Protein 5FGY (pdb70)

Foldseek 3Di:
DFDDPQLVQLLVLLVLVVAEPEEAELPQQADLPQDDKHKYKYFLHHVVVPGDAIWMWIADNVQQEIETEFQLQDDQVCSCVVRVHHCPRRLQSHLVNHPPVSDGHYDYGQFHLAAPQFSHRSLVNSLLSSLCVVPVPDSCDPDPRNVQADTDGSVCRPPPVCLVSSQSSVVSSLVVSCVRHPSCVVCVVVNCQCGDRNNRPDD/DDDDDDDDDDD

B-factor: mean 25.21, std 8.97, range [2.0, 67.27]

Solvent-accessible surface area: 9858 Å² total; per-residue (Å²): 70,36,2,124,140,15,1,108,29,0,0,156,49,10,45,0,43,104,66,37,86,10,25,63,13,75,136,2,78,11,1,121,12,60,159,149,40,5,0,0,0,0,5,1,12,6,164,138,96,65,38,92,7,35,0,0,0,0,0,4,6,204,46,60,12,0,5,0,1,2,0,15,5,16,54,57,121,92,0,130,94,59,34,122,2,92,13,69,28,3,1,98,106,0,0,69,46,2,5,122,80,106,10,3,44,3,26,5,1,48,33,0,0,3,0,38,36,2,4,0,5,0,0,1,0,0,0,0,0,25,0,0,17,71,75,36,144,54,0,4,24,144,4,84,4,0,99,62,2,77,9,11,65,32,109,72,16,110,28,107,148,15,40,63,34,0,111,136,5,4,89,69,0,17,41,3,0,48,126,77,0,73,58,0,117,78,60,21,74,107,9,83,75,32,0,36,20,65,69,106,126,130,246,22,1,95,20,55,123,93,176,66,65,58

Secondary structure (DSSP, 8-state):
----S-HHHHHHHTT-TTTEEEEE-TT------SSS-EEEEEESS-GGG----EEEEEEETTTTEEEEE-TT---HHHHHHHH----HHHHHHHHHHH-TTSEEEEEEE-EE-S-TT---HHHHHHHHHHHHHH-TTS-SSSSTTGGGS--EEGGGTT-GGGHHHHHHHHHHHHHHHHHH-HHHHHTHHHHHHHT-TTTT---/---EEEEEEE-

Organism: Human adenovirus C serotype 2 (NCBI:txid10515)

Sequence (214 aa):
GSSEQELKAIVKDLGCGPYFLGTYDKRFPGFVSPHKLACAIVNTAGRETGGVHWMAFAWNPRSKTCYLFEPFGFSDQRLKQVYQFEYESLLRRSAIASSPDRCITLEKSTQSVQGPNSAACGLFCCMFLHAFANWPQTPMDHNPTMNLITGVPNSMLNSPQVQPTLRRNQEQLYSFLERHSPYFRSHSAQIRSATSFCHLKNMGVQSLKRRRCF

CATH classification: 3.40.395.10

GO terms:
  GO:0008234 cysteine-type peptidase activity (F, IDA)

Structure (mmCIF, N/CA/C/O backbone):
data_5FGY
#
_entry.id   5FGY
#
_cell.length_a   112.420
_cell.length_b   112.420
_cell.length_c   49.500
_cell.angle_alpha   90.00
_cell.angle_beta   90.00
_cell.angle_gamma   120.00
#
_symmetry.space_group_name_H-M   'P 61'
#
loop_
_entity.id
_entity.type
_entity.pdbx_description
1 polymer Protease
2 polymer pVIC
3 water water
#
loop_
_atom_site.group_PDB
_atom_site.id
_atom_site.type_symbol
_atom_site.label_atom_id
_atom_site.label_alt_id
_atom_site.label_comp_id
_atom_site.label_asym_id
_atom_site.label_entity_id
_atom_site.label_seq_id
_atom_site.pdbx_PDB_ins_code
_atom_site.Cartn_x
_atom_site.Cartn_y
_atom_site.Cartn_z
_atom_site.occupancy
_atom_site.B_iso_or_equiv
_atom_site.auth_seq_id
_atom_site.auth_comp_id
_atom_site.auth_asym_id
_atom_site.auth_atom_id
_atom_site.pdbx_PDB_model_num
ATOM 1 N N . GLY A 1 2 ? -60.568 0.900 13.210 1.00 58.38 2 GLY A N 1
ATOM 2 C CA . GLY A 1 2 ? -61.497 1.199 12.080 1.00 59.17 2 GLY A CA 1
ATOM 3 C C . GLY A 1 2 ? -60.936 2.192 11.054 1.00 52.93 2 GLY A C 1
ATOM 4 O O . GLY A 1 2 ? -60.622 1.787 9.911 1.00 52.08 2 GLY A O 1
ATOM 5 N N . SER A 1 3 ? -60.845 3.463 11.433 1.00 40.90 3 SER A N 1
ATOM 6 C CA . SER A 1 3 ? -60.445 4.509 10.502 1.00 36.72 3 SER A CA 1
ATOM 7 C C . SER A 1 3 ? -61.595 4.802 9.541 1.00 31.55 3 SER A C 1
ATOM 8 O O . SER A 1 3 ? -62.764 4.692 9.911 1.00 29.21 3 SER A O 1
ATOM 11 N N . SER A 1 4 ? -61.260 5.172 8.309 1.00 28.22 4 SER A N 1
ATOM 12 C CA . SER A 1 4 ? -62.268 5.434 7.287 1.00 27.64 4 SER A CA 1
ATOM 13 C C . SER A 1 4 ? -61.967 4.618 6.037 1.00 28.19 4 SER A C 1
ATOM 14 O O . SER A 1 4 ? -60.849 4.650 5.523 1.00 24.85 4 SER A O 1
ATOM 17 N N . GLU A 1 5 ? -62.961 3.881 5.549 1.00 31.35 5 GLU A N 1
ATOM 18 C CA . GLU A 1 5 ? -62.751 3.022 4.390 1.00 38.79 5 GLU A CA 1
ATOM 19 C C . GLU A 1 5 ? -63.884 3.170 3.381 1.00 46.21 5 GLU A C 1
ATOM 20 O O . GLU A 1 5 ? -65.058 3.047 3.729 1.00 29.97 5 GLU A O 1
ATOM 26 N N . GLN A 1 6 ? -63.524 3.434 2.129 1.00 44.88 6 GLN A N 1
ATOM 27 C CA . GLN A 1 6 ? -64.509 3.597 1.066 1.00 42.46 6 GLN A CA 1
ATOM 28 C C . GLN A 1 6 ? -65.587 4.602 1.456 1.00 34.56 6 GLN A C 1
ATOM 29 O O . GLN A 1 6 ? -66.664 4.635 0.860 1.00 30.14 6 GLN A O 1
ATOM 35 N N . GLU A 1 7 ? -65.292 5.421 2.461 1.00 28.47 7 GLU A N 1
ATOM 36 C CA . GLU A 1 7 ? -66.234 6.430 2.930 1.00 26.91 7 GLU A CA 1
ATOM 37 C C . GLU A 1 7 ? -65.885 7.808 2.378 1.00 23.56 7 GLU A C 1
ATOM 38 O O . GLU A 1 7 ? -66.767 8.569 1.979 1.00 22.44 7 GLU A O 1
ATOM 44 N N . LEU A 1 8 ? -64.594 8.121 2.358 1.00 21.55 8 LEU A N 1
ATOM 45 C CA . LEU A 1 8 ? -64.123 9.405 1.853 1.00 20.45 8 LEU A CA 1
ATOM 46 C C . LEU A 1 8 ? -64.806 9.763 0.538 1.00 20.53 8 LEU A C 1
ATOM 47 O O . LEU A 1 8 ? -65.285 10.883 0.361 1.00 18.65 8 LEU A O 1
ATOM 52 N N . LYS A 1 9 ? -64.847 8.805 -0.382 1.00 20.79 9 LYS A N 1
ATOM 53 C CA . LYS A 1 9 ? -65.472 9.017 -1.682 1.00 22.17 9 LYS A CA 1
ATOM 54 C C . LYS A 1 9 ? -66.846 9.662 -1.533 1.00 22.54 9 LYS A C 1
ATOM 55 O O . LYS A 1 9 ? -67.122 10.701 -2.132 1.00 22.30 9 LYS A O 1
ATOM 61 N N . ALA A 1 10 ? -67.703 9.038 -0.732 1.00 22.10 10 ALA A N 1
ATOM 62 C CA . ALA A 1 10 ? -69.041 9.548 -0.503 1.00 22.82 10 ALA A CA 1
ATOM 63 C C . ALA A 1 10 ? -68.994 10.948 0.145 1.00 21.55 10 ALA A C 1
ATOM 64 O O . ALA A 1 10 ? -69.684 11.853 -0.304 1.00 20.58 10 ALA A O 1
ATOM 66 N N . ILE A 1 11 ? -68.156 11.119 1.167 1.00 20.43 11 ILE A N 1
ATOM 67 C CA . ILE A 1 11 ? -68.054 12.390 1.865 1.00 19.57 11 ILE A CA 1
ATOM 68 C C . ILE A 1 11 ? -67.488 13.474 0.939 1.00 19.67 11 ILE A C 1
ATOM 69 O O . ILE A 1 11 ? -68.065 14.568 0.829 1.00 18.27 11 ILE A O 1
ATOM 74 N N . VAL A 1 12 ? -66.378 13.164 0.268 1.00 19.14 12 VAL A N 1
ATOM 75 C CA . VAL A 1 12 ? -65.772 14.111 -0.676 1.00 19.31 12 VAL A CA 1
ATOM 76 C C . VAL A 1 12 ? -66.753 14.550 -1.792 1.00 20.42 12 VAL A C 1
ATOM 77 O O . VAL A 1 12 ? -66.766 15.725 -2.208 1.00 19.19 12 VAL A O 1
ATOM 81 N N . LYS A 1 13 ? -67.563 13.604 -2.277 1.00 21.28 13 LYS A N 1
ATOM 82 C CA . LYS A 1 13 ? -68.621 13.906 -3.225 1.00 22.97 13 LYS A CA 1
ATOM 83 C C . LYS A 1 13 ? -69.661 14.829 -2.569 1.00 22.52 13 LYS A C 1
ATOM 84 O O . LYS A 1 13 ? -70.003 15.863 -3.140 1.00 22.21 13 LYS A O 1
ATOM 90 N N . ASP A 1 14 ? -70.122 14.497 -1.372 1.00 22.17 14 ASP A N 1
ATOM 91 C CA . ASP A 1 14 ? -71.038 15.394 -0.648 1.00 22.62 14 ASP A CA 1
ATOM 92 C C . ASP A 1 14 ? -70.474 16.825 -0.540 1.00 21.84 14 ASP A C 1
ATOM 93 O O . ASP A 1 14 ? -71.224 17.809 -0.642 1.00 21.27 14 ASP A O 1
ATOM 98 N N . LEU A 1 15 ? -69.160 16.940 -0.334 1.00 20.26 15 LEU A N 1
ATOM 99 C CA . LEU A 1 15 ? -68.547 18.234 -0.094 1.00 19.56 15 LEU A CA 1
ATOM 100 C C . LEU A 1 15 ? -68.341 19.075 -1.353 1.00 19.53 15 LEU A C 1
ATOM 101 O O . LEU A 1 15 ? -67.812 20.185 -1.257 1.00 19.72 15 LEU A O 1
ATOM 106 N N . GLY A 1 16 ? -68.736 18.580 -2.521 1.00 20.36 16 GLY A N 1
ATOM 107 C CA . GLY A 1 16 ? -68.663 19.345 -3.769 1.00 20.96 16 GLY A CA 1
ATOM 108 C C . GLY A 1 16 ? -67.329 19.200 -4.478 1.00 20.86 16 GLY A C 1
ATOM 109 O O . GLY A 1 16 ? -67.043 19.944 -5.400 1.00 19.84 16 GLY A O 1
ATOM 110 N N . CYS A 1 17 ? -66.511 18.227 -4.077 1.00 21.48 17 CYS A N 1
ATOM 111 C CA . CYS A 1 17 ? -65.223 18.001 -4.743 1.00 22.49 17 CYS A CA 1
ATOM 112 C C . CYS A 1 17 ? -65.258 17.133 -5.991 1.00 21.76 17 CYS A C 1
ATOM 113 O O . CYS A 1 17 ? -64.233 16.996 -6.640 1.00 22.20 17 CYS A O 1
ATOM 116 N N . GLY A 1 18 ? -66.405 16.543 -6.307 1.00 23.63 18 GLY A N 1
ATOM 117 C CA . GLY A 1 18 ? -66.594 15.686 -7.480 1.00 24.98 18 GLY A CA 1
ATOM 118 C C . GLY A 1 18 ? -65.927 16.125 -8.774 1.00 25.89 18 GLY A C 1
ATOM 119 O O . GLY A 1 18 ? -65.248 15.328 -9.412 1.00 25.30 18 GLY A O 1
ATOM 120 N N . PRO A 1 19 ? -66.088 17.400 -9.159 1.00 26.35 19 PRO A N 1
ATOM 121 C CA . PRO A 1 19 ? -65.447 17.827 -10.409 1.00 27.52 19 PRO A CA 1
ATOM 122 C C . PRO A 1 19 ? -63.891 17.776 -10.412 1.00 25.89 19 PRO A C 1
ATOM 123 O O . PRO A 1 19 ? -63.301 17.756 -11.484 1.00 24.81 19 PRO A O 1
ATOM 127 N N . TYR A 1 20 ? -63.256 17.716 -9.240 1.00 23.66 20 TYR A N 1
ATOM 128 C CA . TYR A 1 20 ? -61.801 17.718 -9.130 1.00 22.93 20 TYR A CA 1
ATOM 129 C C . TYR A 1 20 ? -61.198 16.406 -8.596 1.00 22.12 20 TYR A C 1
ATOM 130 O O . TYR A 1 20 ? -59.989 16.228 -8.628 1.00 22.12 20 TYR A O 1
ATOM 139 N N . PHE A 1 21 ? -62.019 15.498 -8.077 1.00 21.43 21 PHE A N 1
ATOM 140 C CA . PHE A 1 21 ? -61.523 14.377 -7.270 1.00 20.53 21 PHE A CA 1
ATOM 141 C C . PHE A 1 21 ? -61.179 13.158 -8.116 1.00 20.48 21 PHE A C 1
ATOM 142 O O . PHE A 1 21 ? -62.046 12.595 -8.763 1.00 20.95 21 PHE A O 1
ATOM 150 N N . LEU A 1 22 ? -59.915 12.748 -8.113 1.00 20.09 22 LEU A N 1
ATOM 151 C CA . LEU A 1 22 ? -59.497 11.579 -8.877 1.00 21.55 22 LEU A CA 1
ATOM 152 C C . LEU A 1 22 ? -59.866 10.250 -8.204 1.00 21.27 22 LEU A C 1
ATOM 153 O O . LEU A 1 22 ? -59.964 9.247 -8.883 1.00 21.80 22 LEU A O 1
ATOM 158 N N . GLY A 1 23 ? -60.054 10.242 -6.883 1.00 19.90 23 GLY A N 1
ATOM 159 C CA . GLY A 1 23 ? -60.329 9.004 -6.150 1.00 19.89 23 GLY A CA 1
ATOM 160 C C . GLY A 1 23 ? -59.403 8.830 -4.964 1.00 18.82 23 GLY A C 1
ATOM 161 O O . GLY A 1 23 ? -58.629 9.722 -4.621 1.00 17.74 23 GLY A O 1
ATOM 162 N N . THR A 1 24 ? -59.512 7.663 -4.356 1.00 19.27 24 THR A N 1
ATOM 163 C CA . THR A 1 24 ? -58.643 7.189 -3.291 1.00 19.08 24 THR A CA 1
ATOM 164 C C . THR A 1 24 ? -57.659 6.192 -3.867 1.00 20.29 24 THR A C 1
ATOM 165 O O . THR A 1 24 ? -58.012 5.344 -4.683 1.00 21.43 24 THR A O 1
ATOM 169 N N . TYR A 1 25 ? -56.414 6.313 -3.448 1.00 20.86 25 TYR A N 1
ATOM 170 C CA . TYR A 1 25 ? -55.321 5.487 -3.947 1.00 21.70 25 TYR A CA 1
ATOM 171 C C . TYR A 1 25 ? -54.534 4.996 -2.766 1.00 21.42 25 TYR A C 1
ATOM 172 O O . TYR A 1 25 ? -54.636 5.542 -1.656 1.00 20.90 25 TYR A O 1
ATOM 181 N N . ASP A 1 26 ? -53.747 3.959 -3.003 1.00 22.01 26 ASP A N 1
ATOM 182 C CA . ASP A 1 26 ? -52.708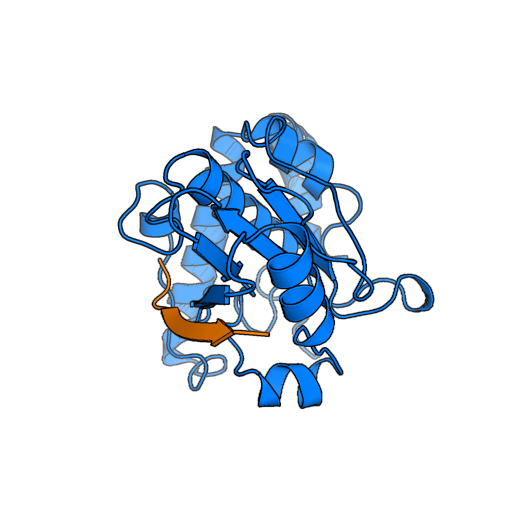 3.566 -2.051 1.00 22.31 26 ASP A CA 1
ATOM 183 C C . ASP A 1 26 ? -51.421 4.337 -2.371 1.00 22.28 26 ASP A C 1
ATOM 184 O O . ASP A 1 26 ? -51.427 5.224 -3.216 1.00 22.08 26 ASP A O 1
ATOM 189 N N . LYS A 1 27 ? -50.313 3.946 -1.759 1.00 23.53 27 LYS A N 1
ATOM 190 C CA . LYS A 1 27 ? -49.045 4.646 -1.903 1.00 24.24 27 LYS A CA 1
ATOM 191 C C . LYS A 1 27 ? -48.509 4.715 -3.332 1.00 25.26 27 LYS A C 1
ATOM 192 O O . LYS A 1 27 ? -47.630 5.512 -3.599 1.00 24.34 27 LYS A O 1
ATOM 198 N N . ARG A 1 28 ? -49.046 3.884 -4.235 1.00 26.21 28 ARG A N 1
ATOM 199 C CA . ARG A 1 28 ? -48.642 3.861 -5.636 1.00 27.75 28 ARG A CA 1
ATOM 200 C C . ARG A 1 28 ? -49.300 4.936 -6.473 1.00 26.51 28 ARG A C 1
ATOM 201 O O . ARG A 1 28 ? -49.101 4.918 -7.675 1.00 25.53 28 ARG A O 1
ATOM 209 N N . PHE A 1 29 ? -50.100 5.841 -5.877 1.00 24.34 29 PHE A N 1
ATOM 210 C CA . PHE A 1 29 ? -50.679 6.959 -6.636 1.00 24.90 29 PHE A CA 1
ATOM 211 C C . PHE A 1 29 ? -49.714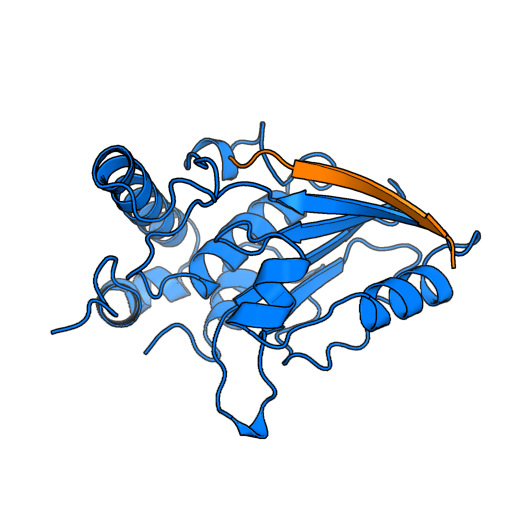 7.459 -7.749 1.00 26.11 29 PHE A C 1
ATOM 212 O O . PHE A 1 29 ? -48.612 7.861 -7.447 1.00 26.55 29 PHE A O 1
ATOM 220 N N . PRO A 1 30 ? -50.100 7.352 -9.037 1.00 28.55 30 PRO A N 1
ATOM 221 C CA . PRO A 1 30 ? -49.170 7.746 -10.102 1.00 29.28 30 PRO A CA 1
ATOM 222 C C . PRO A 1 30 ? -48.824 9.243 -10.129 1.00 28.59 30 PRO A C 1
ATOM 223 O O . PRO A 1 30 ? -47.717 9.608 -10.515 1.00 30.29 30 PRO A O 1
ATOM 227 N N . GLY A 1 31 ? -49.772 10.085 -9.741 1.00 26.08 31 GLY A N 1
ATOM 228 C CA . GLY A 1 31 ? -49.573 11.508 -9.753 1.00 25.58 31 GLY A CA 1
ATOM 229 C C . GLY A 1 31 ? -50.640 12.103 -10.622 1.00 24.63 31 GLY A C 1
ATOM 230 O O . GLY A 1 31 ? -51.602 11.416 -11.002 1.00 25.58 31 GLY A O 1
ATOM 231 N N . PHE A 1 32 ? -50.470 13.379 -10.929 1.00 23.72 32 PHE A N 1
ATOM 232 C CA . PHE A 1 32 ? -51.466 14.157 -11.660 1.00 23.87 32 PHE A CA 1
ATOM 233 C C . PHE A 1 32 ? -51.074 14.320 -13.108 1.00 25.10 32 PHE A C 1
ATOM 234 O O . PHE A 1 32 ? -49.913 14.585 -13.402 1.00 26.07 32 PHE A O 1
ATOM 242 N N . VAL A 1 33 ? -52.035 14.122 -14.002 1.00 25.54 33 VAL A N 1
ATOM 243 C CA . VAL A 1 33 ? -51.905 14.449 -15.416 1.00 27.59 33 VAL A CA 1
ATOM 244 C C . VAL A 1 33 ? -53.028 15.433 -15.644 1.00 27.57 33 VAL A C 1
ATOM 245 O O . VAL A 1 33 ? -54.129 15.071 -16.048 1.00 27.11 33 VAL A O 1
ATOM 249 N N . SER A 1 34 ? -52.763 16.681 -15.300 1.00 26.89 34 SER A N 1
ATOM 250 C CA . SER A 1 34 ? -53.816 17.650 -15.216 1.00 27.17 34 SER A CA 1
ATOM 251 C C . SER A 1 34 ? -53.250 19.027 -15.564 1.00 26.48 34 SER A C 1
ATOM 252 O O . SER A 1 34 ? -53.168 19.914 -14.702 1.00 24.19 34 SER A O 1
ATOM 255 N N . PRO A 1 35 ? -52.855 19.203 -16.834 1.00 27.29 35 PRO A N 1
ATOM 256 C CA . PRO A 1 35 ? -52.259 20.484 -17.222 1.00 27.52 35 PRO A CA 1
ATOM 257 C C . PRO A 1 35 ? -53.199 21.701 -17.134 1.00 27.73 35 PRO A C 1
ATOM 258 O O . PRO A 1 35 ? -52.717 22.842 -17.069 1.00 27.94 35 PRO A O 1
ATOM 262 N N . HIS A 1 36 ? -54.505 21.471 -17.161 1.00 27.86 36 HIS A N 1
ATOM 263 C CA . HIS A 1 36 ? -55.466 22.571 -17.238 1.00 29.73 36 HIS A CA 1
ATOM 264 C C . HIS A 1 36 ? -56.506 22.625 -16.130 1.00 29.73 36 HIS A C 1
ATOM 265 O O . HIS A 1 36 ? -57.056 23.690 -15.913 1.00 33.13 36 HIS A O 1
ATOM 272 N N . LYS A 1 37 ? -56.742 21.536 -15.405 1.00 27.32 37 LYS A N 1
ATOM 273 C CA . LYS A 1 37 ? -57.823 21.471 -14.446 1.00 27.27 37 LYS A CA 1
ATOM 274 C C . LYS A 1 37 ? -57.253 21.315 -13.042 1.00 25.04 37 LYS A C 1
ATOM 275 O O . LYS A 1 37 ? -56.259 20.622 -12.861 1.00 22.77 37 LYS A O 1
ATOM 281 N N . LEU A 1 38 ? -57.962 21.873 -12.059 1.00 22.90 38 LEU A N 1
ATOM 282 C CA . LEU A 1 38 ? -57.767 21.553 -10.661 1.00 22.22 38 LEU A CA 1
ATOM 283 C C . LEU A 1 38 ? -58.037 20.067 -10.461 1.00 21.96 38 LEU A C 1
ATOM 284 O O . LEU A 1 38 ? -58.995 19.539 -11.023 1.00 22.17 38 LEU A O 1
ATOM 289 N N . ALA A 1 39 ? -57.181 19.405 -9.676 1.00 20.80 39 ALA A N 1
ATOM 290 C CA . ALA A 1 39 ? -57.329 18.001 -9.345 1.00 19.94 39 ALA A CA 1
ATOM 291 C C . ALA A 1 39 ? -56.875 17.733 -7.916 1.00 19.04 39 ALA A C 1
ATOM 292 O O . ALA A 1 39 ? -56.053 18.455 -7.338 1.00 18.48 39 ALA A O 1
ATOM 294 N N . CYS A 1 40 ? -57.400 16.659 -7.359 1.00 18.71 40 CYS A N 1
ATOM 295 C CA . CYS A 1 40 ? -56.985 16.193 -6.052 1.00 17.64 40 CYS A CA 1
ATOM 296 C C . CYS A 1 40 ? -57.201 14.701 -5.846 1.00 17.40 40 CYS A C 1
ATOM 297 O O . CYS A 1 40 ? -57.918 14.028 -6.617 1.00 18.58 40 CYS A O 1
ATOM 300 N N . ALA A 1 41 ? -56.604 14.182 -4.783 1.00 16.73 41 ALA A N 1
ATOM 301 C CA . ALA A 1 41 ? -56.681 12.738 -4.463 1.00 17.32 41 ALA A CA 1
ATOM 302 C C . ALA A 1 41 ? -56.427 12.492 -3.002 1.00 16.87 41 ALA A C 1
ATOM 303 O O . ALA A 1 41 ? -55.739 13.268 -2.361 1.00 16.51 41 ALA A O 1
ATOM 305 N N . ILE A 1 42 ? -57.002 11.415 -2.483 1.00 17.52 42 ILE A N 1
ATOM 306 C CA . ILE A 1 42 ? -56.673 10.934 -1.142 1.00 17.71 42 ILE A CA 1
ATOM 307 C C . ILE A 1 42 ? -55.800 9.707 -1.321 1.00 17.69 42 ILE A C 1
ATOM 308 O O . ILE A 1 42 ? -56.136 8.834 -2.111 1.00 18.20 42 ILE A O 1
ATOM 313 N N . VAL A 1 43 ? -54.667 9.682 -0.613 1.00 17.15 43 VAL A N 1
ATOM 314 C CA . VAL A 1 43 ? -53.565 8.720 -0.829 1.00 17.78 43 VAL A CA 1
ATOM 315 C C . VAL A 1 43 ? -53.147 8.138 0.516 1.00 17.60 43 VAL A C 1
ATOM 316 O O . VAL A 1 43 ? -52.904 8.864 1.463 1.00 16.64 43 VAL A O 1
ATOM 320 N N . ASN A 1 44 ? -53.078 6.814 0.576 1.00 18.90 44 ASN A N 1
ATOM 321 C CA . ASN A 1 44 ? -52.632 6.090 1.734 1.00 19.44 44 ASN A CA 1
ATOM 322 C C . ASN A 1 44 ? -51.098 5.991 1.749 1.00 20.78 44 ASN A C 1
ATOM 323 O O . ASN A 1 44 ? -50.440 5.934 0.686 1.00 20.11 44 ASN A O 1
ATOM 328 N N . THR A 1 45 ? -50.542 5.947 2.964 1.00 20.97 45 THR A N 1
ATOM 329 C CA . THR A 1 45 ? -49.116 5.712 3.131 1.00 21.44 45 THR A CA 1
ATOM 330 C C . THR A 1 45 ? -48.717 4.292 2.748 1.00 22.29 45 THR A C 1
ATOM 331 O O . THR A 1 45 ? -47.570 4.052 2.381 1.00 23.05 45 THR A O 1
ATOM 335 N N . ALA A 1 46 ? -49.642 3.349 2.856 1.00 22.73 46 ALA A N 1
ATOM 336 C CA . ALA A 1 46 ? -49.336 1.933 2.618 1.00 24.79 46 ALA A CA 1
ATOM 337 C C . ALA A 1 46 ? -49.844 1.481 1.263 1.00 24.81 46 ALA A C 1
ATOM 338 O O . ALA A 1 46 ? -50.544 2.209 0.581 1.00 23.46 46 ALA A O 1
ATOM 340 N N . GLY A 1 47 ? -49.449 0.285 0.882 1.00 25.75 47 GLY A N 1
ATOM 341 C CA . GLY A 1 47 ? -49.994 -0.391 -0.297 1.00 27.12 47 GLY A CA 1
ATOM 342 C C . GLY A 1 47 ? -51.289 -1.120 0.038 1.00 27.71 47 GLY A C 1
ATOM 343 O O . GLY A 1 47 ? -51.479 -1.595 1.166 1.00 27.20 47 GLY A O 1
ATOM 344 N N . ARG A 1 48 ? -52.165 -1.236 -0.960 1.00 28.65 48 ARG A N 1
ATOM 345 C CA . ARG A 1 48 ? -53.415 -1.987 -0.794 1.00 30.27 48 ARG A CA 1
ATOM 346 C C . ARG A 1 48 ? -53.224 -3.362 -0.154 1.00 31.57 48 ARG A C 1
ATOM 347 O O . ARG A 1 48 ? -54.066 -3.799 0.596 1.00 31.81 48 ARG A O 1
ATOM 355 N N . GLU A 1 49 ? -52.124 -4.029 -0.477 1.00 34.07 49 GLU A N 1
ATOM 356 C CA . GLU A 1 49 ? -51.754 -5.346 0.082 1.00 36.86 49 GLU A CA 1
ATOM 357 C C . GLU A 1 49 ? -51.794 -5.437 1.616 1.00 38.56 49 GLU A C 1
ATOM 358 O O . GLU A 1 49 ? -52.109 -6.492 2.159 1.00 41.48 49 GLU A O 1
ATOM 364 N N . THR A 1 50 ? -51.475 -4.338 2.301 1.00 40.13 50 THR A N 1
ATOM 365 C CA . THR A 1 50 ? -51.411 -4.293 3.770 1.00 43.03 50 THR A CA 1
ATOM 366 C C . THR A 1 50 ? -52.700 -3.804 4.436 1.00 42.29 50 THR A C 1
ATOM 367 O O . THR A 1 50 ? -52.806 -3.867 5.646 1.00 46.51 50 THR A O 1
ATOM 371 N N . GLY A 1 51 ? -53.648 -3.248 3.692 1.00 40.74 51 GLY A N 1
ATOM 372 C CA . GLY A 1 51 ? -54.914 -2.786 4.305 1.00 39.69 51 GLY A CA 1
ATOM 373 C C . GLY A 1 51 ? -55.074 -1.263 4.399 1.00 39.96 51 GLY A C 1
ATOM 374 O O . GLY A 1 51 ? -56.194 -0.726 4.373 1.00 40.45 51 GLY A O 1
ATOM 375 N N . GLY A 1 52 ? -53.990 -0.530 4.517 1.00 34.90 52 GLY A N 1
ATOM 376 C CA . GLY A 1 52 ? -54.177 0.910 4.663 1.00 32.60 52 GLY A CA 1
ATOM 377 C C . GLY A 1 52 ? -53.822 1.279 6.097 1.00 29.81 52 GLY A C 1
ATOM 378 O O . GLY A 1 52 ? -54.216 0.598 7.045 1.00 28.68 52 GLY A O 1
ATOM 379 N N . VAL A 1 53 ? -52.980 2.292 6.220 1.00 26.14 53 VAL A N 1
ATOM 380 C CA . VAL A 1 53 ? -52.427 2.702 7.489 1.00 25.04 53 VAL A CA 1
ATOM 381 C C . VAL A 1 53 ? -52.865 4.123 7.763 1.00 22.91 53 VAL A C 1
ATOM 382 O O . VAL A 1 53 ? -53.397 4.393 8.813 1.00 23.18 53 VAL A O 1
ATOM 386 N N . HIS A 1 54 ? -52.673 5.041 6.817 1.00 21.47 54 HIS A N 1
ATOM 387 C CA . HIS A 1 54 ? -52.830 6.453 7.111 1.00 19.72 54 HIS A CA 1
ATOM 388 C C . HIS A 1 54 ? -53.103 7.195 5.818 1.00 18.82 54 HIS A C 1
ATOM 389 O O . HIS A 1 54 ? -52.481 6.872 4.773 1.00 19.37 54 HIS A O 1
ATOM 396 N N . TRP A 1 55 ? -54.020 8.147 5.901 1.00 16.90 55 TRP A N 1
ATOM 397 C CA . TRP A 1 55 ? -54.518 8.880 4.737 1.00 17.08 55 TRP A CA 1
ATOM 398 C C . TRP A 1 55 ? -53.911 10.283 4.642 1.00 17.07 55 TRP A C 1
ATOM 399 O O . TRP A 1 55 ? -53.808 10.979 5.651 1.00 17.27 55 TRP A O 1
ATOM 410 N N . MET A 1 56 ? -53.571 10.690 3.427 1.00 17.63 56 MET A N 1
ATOM 411 C CA . MET A 1 56 ? -53.182 12.048 3.132 1.00 18.03 56 MET A CA 1
ATOM 412 C C . MET A 1 56 ? -53.916 12.564 1.892 1.00 17.47 56 MET A C 1
ATOM 413 O O . MET A 1 56 ? -54.500 11.776 1.143 1.00 17.82 56 MET A O 1
ATOM 418 N N . ALA A 1 57 ? -53.918 13.883 1.710 1.00 15.58 57 ALA A N 1
ATOM 419 C CA . ALA A 1 57 ? -54.529 14.537 0.563 1.00 15.42 57 ALA A CA 1
ATOM 420 C C . ALA A 1 57 ? -53.447 15.210 -0.266 1.00 15.54 57 ALA A C 1
ATOM 421 O O . ALA A 1 57 ? -52.555 15.874 0.265 1.00 15.25 57 ALA A O 1
ATOM 423 N N . PHE A 1 58 ? -53.524 15.005 -1.567 1.00 15.54 58 PHE A N 1
ATOM 424 C CA . PHE A 1 58 ? -52.712 15.723 -2.549 1.00 15.71 58 PHE A CA 1
ATOM 425 C C . PHE A 1 58 ? -53.683 16.504 -3.410 1.00 16.12 58 PHE A C 1
ATOM 426 O O . PHE A 1 58 ? -54.786 16.014 -3.703 1.00 17.43 58 PHE A O 1
ATOM 434 N N . ALA A 1 59 ? -53.270 17.690 -3.829 1.00 16.82 59 ALA A N 1
ATOM 435 C CA . ALA A 1 59 ? -54.066 18.571 -4.682 1.00 16.67 59 ALA A CA 1
ATOM 436 C C . ALA A 1 59 ? -53.122 19.279 -5.641 1.00 18.08 59 ALA A C 1
ATOM 437 O O . ALA A 1 59 ? -51.973 19.560 -5.277 1.00 17.22 59 ALA A O 1
ATOM 439 N N . TRP A 1 60 ? -53.616 19.559 -6.851 1.00 18.00 60 TRP A N 1
ATOM 440 C CA . TRP A 1 60 ? -52.838 20.114 -7.904 1.00 19.36 60 TRP A CA 1
ATOM 441 C C . TRP A 1 60 ? -53.534 21.301 -8.478 1.00 18.89 60 TRP A C 1
ATOM 442 O O . TRP A 1 60 ? -54.670 21.174 -8.926 1.00 17.45 60 TRP A O 1
ATOM 453 N N . ASN A 1 61 ? -52.843 22.438 -8.466 1.00 18.46 61 ASN A N 1
ATOM 454 C CA . ASN A 1 61 ? -53.340 23.655 -9.096 1.00 19.56 61 ASN A CA 1
ATOM 455 C C . ASN A 1 61 ? -52.418 24.032 -10.274 1.00 20.39 61 ASN A C 1
ATOM 456 O O . ASN A 1 61 ? -51.364 24.627 -10.062 1.00 18.48 61 ASN A O 1
ATOM 461 N N . PRO A 1 62 ? -52.852 23.716 -11.516 1.00 22.37 62 PRO A N 1
ATOM 462 C CA . PRO A 1 62 ? -52.017 24.017 -12.680 1.00 24.70 62 PRO A CA 1
ATOM 463 C C . PRO A 1 62 ? -51.894 25.517 -12.980 1.00 25.37 62 PRO A C 1
ATOM 464 O O . PRO A 1 62 ? -50.904 25.907 -13.571 1.00 25.68 62 PRO A O 1
ATOM 468 N N . ARG A 1 63 ? -52.857 26.339 -12.567 1.00 25.79 63 ARG A N 1
ATOM 469 C CA . ARG A 1 63 ? -52.795 27.786 -12.854 1.00 28.25 63 ARG A CA 1
ATOM 470 C C . ARG A 1 63 ? -51.740 28.438 -11.943 1.00 26.33 63 ARG A C 1
ATOM 471 O O . ARG A 1 63 ? -50.936 29.229 -12.389 1.00 27.18 63 ARG A O 1
ATOM 479 N N . SER A 1 64 ? -51.693 28.046 -10.680 1.00 24.70 64 SER A N 1
ATOM 480 C CA . SER A 1 64 ? -50.647 28.546 -9.772 1.00 24.75 64 SER A CA 1
ATOM 481 C C . SER A 1 64 ? -49.374 27.711 -9.763 1.00 25.66 64 SER A C 1
ATOM 482 O O . SER A 1 64 ? -48.448 28.033 -9.031 1.00 28.78 64 SER A O 1
ATOM 485 N N . LYS A 1 65 ? -49.359 26.600 -10.487 1.00 26.03 65 LYS A N 1
ATOM 486 C CA . LYS A 1 65 ? -48.256 25.661 -10.496 1.00 29.66 65 LYS A CA 1
ATOM 487 C C . LYS A 1 65 ? -47.888 25.157 -9.074 1.00 27.04 65 LYS A C 1
ATOM 488 O O . LYS A 1 65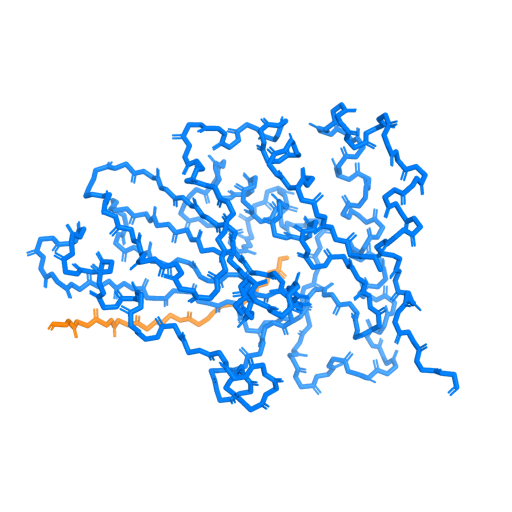 ? -46.731 25.175 -8.665 1.00 28.83 65 LYS A O 1
ATOM 494 N N . THR A 1 66 ? -48.888 24.671 -8.348 1.00 23.38 66 THR A N 1
ATOM 495 C CA . THR A 1 66 ? -48.698 24.251 -6.973 1.00 20.86 66 THR A CA 1
ATOM 496 C C . THR A 1 66 ? -49.273 22.867 -6.790 1.00 19.67 66 THR A C 1
ATOM 497 O O . THR A 1 66 ? -50.438 22.585 -7.156 1.00 19.14 66 THR A O 1
ATOM 501 N N . CYS A 1 67 ? -48.466 22.019 -6.187 1.00 18.98 67 CYS A N 1
ATOM 502 C CA . CYS A 1 67 ? -48.897 20.740 -5.651 1.00 18.46 67 CYS A CA 1
ATOM 503 C C . CYS A 1 67 ? -48.972 20.864 -4.133 1.00 17.68 67 CYS A C 1
ATOM 504 O O . CYS A 1 67 ? -47.942 21.172 -3.491 1.00 18.60 67 CYS A O 1
ATOM 507 N N . TYR A 1 68 ? -50.168 20.622 -3.574 1.00 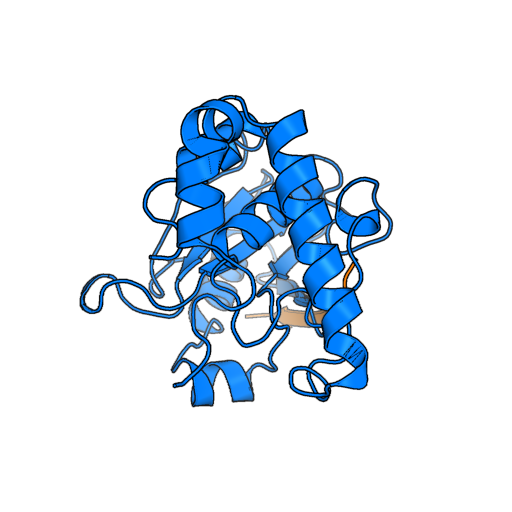15.54 68 TYR A N 1
ATOM 508 C CA . TYR A 1 68 ? -50.403 20.620 -2.138 1.00 14.85 68 TYR A CA 1
ATOM 509 C C . TYR A 1 68 ? -50.314 19.207 -1.578 1.00 15.46 68 TYR A C 1
ATOM 510 O O . TYR A 1 68 ? -50.858 18.274 -2.179 1.00 15.09 68 TYR A O 1
ATOM 519 N N . LEU A 1 69 ? -49.590 19.049 -0.469 1.00 15.34 69 LEU A N 1
ATOM 520 C CA . LEU A 1 69 ? -49.663 17.852 0.373 1.00 15.86 69 LEU A CA 1
ATOM 521 C C . LEU A 1 69 ? -50.181 18.254 1.769 1.00 15.14 69 LEU A C 1
ATOM 522 O O . LEU A 1 69 ? -49.522 19.026 2.508 1.00 14.43 69 LEU A O 1
ATOM 527 N N . PHE A 1 70 ? -51.353 17.721 2.108 1.00 14.52 70 PHE A N 1
ATOM 528 C CA . PHE A 1 70 ? -51.938 17.824 3.426 1.00 14.37 70 PHE A CA 1
ATOM 529 C C . PHE A 1 70 ? -51.942 16.417 4.064 1.00 14.58 70 PHE A C 1
ATOM 530 O O . PHE A 1 70 ? -52.712 15.556 3.695 1.00 15.01 70 PHE A O 1
ATOM 538 N N . GLU A 1 71 ? -50.991 16.184 4.950 1.00 15.80 71 GLU A N 1
ATOM 539 C CA . GLU A 1 71 ? -50.901 14.965 5.734 1.00 15.90 71 GLU A CA 1
ATOM 540 C C . GLU A 1 71 ? -51.209 15.489 7.139 1.00 16.38 71 GLU A C 1
ATOM 541 O O . GLU A 1 71 ? -50.493 16.384 7.616 1.00 15.41 71 GLU A O 1
ATOM 547 N N . PRO A 1 72 ? -52.277 14.949 7.797 1.00 16.59 72 PRO A N 1
ATOM 548 C CA . PRO A 1 72 ? -52.834 15.607 8.990 1.00 16.64 72 PRO A CA 1
ATOM 549 C C . PRO A 1 72 ? -51.889 15.771 10.193 1.00 16.77 72 PRO A C 1
ATOM 550 O O . PRO A 1 72 ? -52.142 16.636 11.002 1.00 17.14 72 PRO A O 1
ATOM 554 N N . PHE A 1 73 ? -50.856 14.950 10.326 1.00 16.50 73 PHE A N 1
ATOM 555 C CA . PHE A 1 73 ? -49.861 15.185 11.353 1.00 16.66 73 PHE A CA 1
ATOM 556 C C . PHE A 1 73 ? -48.763 16.172 10.992 1.00 16.77 73 PHE A C 1
ATOM 557 O O . PHE A 1 73 ? -48.008 16.603 11.885 1.00 16.49 73 PHE A O 1
ATOM 565 N N . GLY A 1 74 ? -48.617 16.505 9.712 1.00 16.51 74 GLY A N 1
ATOM 566 C CA . GLY A 1 74 ? -47.557 17.423 9.317 1.00 17.30 74 GLY A CA 1
ATOM 567 C C . GLY A 1 74 ? -46.122 16.940 9.528 1.00 18.81 74 GLY A C 1
ATOM 568 O O . GLY A 1 74 ? -45.223 17.741 9.757 1.00 20.73 74 GLY A O 1
ATOM 569 N N . PHE A 1 75 ? -45.902 15.638 9.449 1.00 19.06 75 PHE A N 1
ATOM 570 C CA . PHE A 1 75 ? -44.588 15.077 9.555 1.00 21.03 75 PHE A CA 1
ATOM 571 C C . PHE A 1 75 ? -43.656 15.597 8.464 1.00 20.57 75 PHE A C 1
ATOM 572 O O . PHE A 1 75 ? -44.082 15.855 7.343 1.00 19.20 75 PHE A O 1
ATOM 580 N N . SER A 1 76 ? -42.378 15.721 8.805 1.00 21.27 76 SER A N 1
ATOM 581 C CA . SER A 1 76 ? -41.333 15.951 7.800 1.00 22.18 76 SER A CA 1
ATOM 582 C C . SER A 1 76 ? -41.248 14.768 6.836 1.00 22.44 76 SER A C 1
ATOM 583 O O . SER A 1 76 ? -41.720 13.659 7.131 1.00 22.33 76 SER A O 1
ATOM 586 N N . ASP A 1 77 ? -40.575 15.008 5.715 1.00 24.05 77 ASP A N 1
ATOM 587 C CA . ASP A 1 77 ? -40.367 13.972 4.705 1.00 25.61 77 ASP A CA 1
ATOM 588 C C . ASP A 1 77 ? -39.632 12.805 5.320 1.00 26.30 77 ASP A C 1
ATOM 589 O O . ASP A 1 77 ? -39.956 11.652 5.059 1.00 26.00 77 ASP A O 1
ATOM 594 N N . GLN A 1 78 ? -38.656 13.115 6.159 1.00 28.61 78 GLN A N 1
ATOM 595 C CA . GLN A 1 78 ? -37.852 12.092 6.812 1.00 31.57 78 GLN A CA 1
ATOM 596 C C . GLN A 1 78 ? -38.710 11.250 7.766 1.00 29.96 78 GLN A C 1
ATOM 597 O O . GLN A 1 78 ? -38.578 10.018 7.802 1.00 29.46 78 GLN A O 1
ATOM 603 N N . ARG A 1 79 ? -39.587 11.898 8.526 1.00 29.13 79 ARG A N 1
ATOM 604 C CA . ARG A 1 79 ? -40.472 11.160 9.436 1.00 30.28 79 ARG A CA 1
ATOM 605 C C . ARG A 1 79 ? -41.532 10.368 8.658 1.00 28.84 79 ARG A C 1
ATOM 606 O O . ARG A 1 79 ? -41.911 9.301 9.095 1.00 29.90 79 ARG A O 1
ATOM 614 N N . LEU A 1 80 ? -41.981 10.857 7.504 1.00 26.73 80 LEU A N 1
ATOM 615 C CA . LEU A 1 80 ? -42.863 10.041 6.657 1.00 26.21 80 LEU A CA 1
ATOM 616 C C . LEU A 1 80 ? -42.176 8.761 6.204 1.00 28.11 80 LEU A C 1
ATOM 617 O O . LEU A 1 80 ? -42.800 7.696 6.167 1.00 27.39 80 LEU A O 1
ATOM 622 N N . LYS A 1 81 ? -40.899 8.866 5.852 1.00 30.11 81 LYS A N 1
ATOM 623 C CA . LYS A 1 81 ? -40.149 7.707 5.426 1.00 33.94 81 LYS A CA 1
ATOM 624 C C . LYS A 1 81 ? -39.957 6.777 6.644 1.00 34.91 81 LYS A C 1
ATOM 625 O O . LYS A 1 81 ? -40.224 5.574 6.545 1.00 33.57 81 LYS A O 1
ATOM 631 N N . GLN A 1 82 ? -39.558 7.315 7.793 1.00 35.64 82 GLN A N 1
ATOM 632 C CA . GLN A 1 82 ? -39.222 6.428 8.914 1.00 40.02 82 GLN A CA 1
ATOM 633 C C . GLN A 1 82 ? -40.472 5.887 9.659 1.00 36.11 82 GLN A C 1
ATOM 634 O O . GLN A 1 82 ? -40.506 4.739 10.036 1.00 37.51 82 GLN A O 1
ATOM 640 N N . VAL A 1 83 ? -41.513 6.684 9.803 1.00 35.08 83 VAL A N 1
ATOM 641 C CA . VAL A 1 83 ? -42.738 6.234 10.471 1.00 34.22 83 VAL A CA 1
ATOM 642 C C . VAL A 1 83 ? -43.603 5.371 9.528 1.00 33.33 83 VAL A C 1
ATOM 643 O O . VAL A 1 83 ? -44.119 4.326 9.939 1.00 29.73 83 VAL A O 1
ATOM 647 N N . TYR A 1 84 ? -43.739 5.792 8.266 1.00 30.31 84 TYR A N 1
ATOM 648 C CA . TYR A 1 84 ? -44.667 5.127 7.347 1.00 29.49 84 TYR A CA 1
ATOM 649 C C . TYR A 1 84 ? -44.064 4.461 6.101 1.00 28.83 84 TYR A C 1
ATOM 650 O O . TYR A 1 84 ? -44.831 3.954 5.290 1.00 27.95 84 TYR A O 1
ATOM 659 N N . GLN A 1 85 ? -42.739 4.433 5.948 1.00 30.08 85 GLN A N 1
ATOM 660 C CA . GLN A 1 85 ? -42.071 3.973 4.691 1.00 31.97 85 GLN A CA 1
ATOM 661 C C . GLN A 1 85 ? -42.695 4.609 3.452 1.00 30.19 85 GLN A C 1
ATOM 662 O O . GLN A 1 85 ? -42.906 3.940 2.452 1.00 31.18 85 GLN A O 1
ATOM 668 N N . PHE A 1 86 ? -43.024 5.895 3.532 1.00 27.86 86 PHE A N 1
ATOM 669 C CA . PHE A 1 86 ? -43.689 6.535 2.445 1.00 25.76 86 PHE A CA 1
ATOM 670 C C . PHE A 1 86 ? -42.844 7.675 1.902 1.00 26.57 86 PHE A C 1
ATOM 671 O O . PHE A 1 86 ? -42.350 8.540 2.666 1.00 25.29 86 PHE A O 1
ATOM 679 N N . GLU A 1 87 ? -42.809 7.722 0.576 1.00 26.05 87 GLU A N 1
ATOM 680 C CA . GLU A 1 87 ? -41.950 8.577 -0.230 1.00 28.26 87 GLU A CA 1
ATOM 681 C C . GLU A 1 87 ? -42.932 9.086 -1.292 1.00 27.68 87 GLU A C 1
ATOM 682 O O . GLU A 1 87 ? -43.670 8.284 -1.876 1.00 27.84 87 GLU A O 1
ATOM 688 N N . TYR A 1 88 ? -42.969 10.399 -1.510 1.00 25.47 88 TYR A N 1
ATOM 689 C CA . TYR A 1 88 ? -43.791 11.012 -2.581 1.00 24.69 88 TYR A CA 1
ATOM 690 C C . TYR A 1 88 ? -42.975 11.737 -3.663 1.00 25.02 88 TYR A C 1
ATOM 691 O O . TYR A 1 88 ? -43.554 12.416 -4.525 1.00 23.68 88 TYR A O 1
ATOM 700 N N . GLU A 1 89 ? -41.646 11.594 -3.629 1.00 25.62 89 GLU A N 1
ATOM 701 C CA . GLU A 1 89 ? -40.772 12.111 -4.684 1.00 26.76 89 GLU A CA 1
ATOM 702 C C . GLU A 1 89 ? -41.189 11.622 -6.086 1.00 26.57 89 GLU A C 1
ATOM 703 O O . GLU A 1 89 ? -41.290 12.426 -7.031 1.00 25.10 89 GLU A O 1
ATOM 709 N N . SER A 1 90 ? -41.459 10.325 -6.211 1.00 26.14 90 SER A N 1
ATOM 710 C CA . SER A 1 90 ? -41.809 9.737 -7.506 1.00 27.04 90 SER A CA 1
ATOM 711 C C . SER A 1 90 ? -43.075 10.317 -8.093 1.00 25.38 90 SER A C 1
ATOM 712 O O . SER A 1 90 ? -43.096 10.675 -9.259 1.00 24.91 90 SER A O 1
ATOM 715 N N . LEU A 1 91 ? -44.116 10.438 -7.273 1.00 24.08 91 LEU A N 1
ATOM 716 C CA . LEU A 1 91 ? -45.392 10.914 -7.782 1.00 23.74 91 LEU A CA 1
ATOM 717 C C . LEU A 1 91 ? -45.328 12.408 -8.054 1.00 23.53 91 LEU A C 1
ATOM 718 O O . LEU A 1 91 ? -46.020 12.917 -8.942 1.00 22.40 91 LEU A O 1
ATOM 723 N N . LEU A 1 92 ? -44.492 13.111 -7.290 1.00 24.20 92 LEU A N 1
ATOM 724 C CA . LEU A 1 92 ? -44.266 14.522 -7.505 1.00 23.95 92 LEU A CA 1
ATOM 725 C C . LEU A 1 92 ? -43.596 14.726 -8.872 1.00 24.94 92 LEU A C 1
ATOM 726 O O . LEU A 1 92 ? -44.035 15.589 -9.668 1.00 24.01 92 LEU A O 1
ATOM 731 N N . ARG A 1 93 ? -42.543 13.946 -9.147 1.00 25.44 93 ARG A N 1
ATOM 732 C CA . ARG A 1 93 ? -41.825 14.008 -10.423 1.00 27.55 93 ARG A CA 1
ATOM 733 C C . ARG A 1 93 ? -42.744 13.702 -11.599 1.00 27.23 93 ARG A C 1
ATOM 734 O O . ARG A 1 93 ? -42.737 14.452 -12.591 1.00 26.46 93 ARG A O 1
ATOM 742 N N . ARG A 1 94 ? -43.506 12.602 -11.500 1.00 26.56 94 ARG A N 1
ATOM 743 C CA . ARG A 1 94 ? -44.418 12.188 -12.576 1.00 26.97 94 ARG A CA 1
ATOM 744 C C . ARG A 1 94 ? -45.482 13.259 -12.806 1.00 25.81 94 ARG A C 1
ATOM 745 O O . ARG A 1 94 ? -45.773 13.581 -13.952 1.00 26.13 94 ARG A O 1
ATOM 753 N N . SER A 1 95 ? -46.014 13.844 -11.728 1.00 24.34 95 SER A N 1
ATOM 754 C CA . SER A 1 95 ? -46.972 14.936 -11.838 1.00 23.61 95 SER A CA 1
ATOM 755 C C . SER A 1 95 ? -46.412 16.157 -12.608 1.00 24.14 95 SER A C 1
ATOM 756 O O . SER A 1 95 ? -47.051 16.693 -13.532 1.00 24.17 95 SER A O 1
ATOM 759 N N . ALA A 1 96 ? -45.217 16.598 -12.235 1.00 24.55 96 ALA A N 1
ATOM 760 C CA . ALA A 1 96 ? -44.615 17.768 -12.870 1.00 24.84 96 ALA A CA 1
ATOM 761 C C . ALA A 1 96 ? -44.277 17.485 -14.320 1.00 27.00 96 ALA A C 1
ATOM 762 O O . ALA A 1 96 ? -44.455 18.367 -15.159 1.00 27.75 96 ALA A O 1
ATOM 764 N N . ILE A 1 97 ? -43.828 16.261 -14.636 1.00 28.75 97 ILE A N 1
ATOM 765 C CA . ILE A 1 97 ? -43.484 15.918 -16.045 1.00 31.24 97 ILE A CA 1
ATOM 766 C C . ILE A 1 97 ? -44.762 15.948 -16.879 1.00 30.98 97 ILE A C 1
ATOM 767 O O . ILE A 1 97 ? -44.776 16.496 -17.977 1.00 31.63 97 ILE A O 1
ATOM 772 N N . ALA A 1 98 ? -45.829 15.335 -16.368 1.00 29.72 98 ALA A N 1
ATOM 773 C CA . ALA A 1 98 ? -47.066 15.255 -17.124 1.00 29.67 98 ALA A CA 1
ATOM 774 C C . ALA A 1 98 ? -47.832 16.578 -17.190 1.00 28.66 98 ALA A C 1
ATOM 775 O O . ALA A 1 98 ? -48.461 16.847 -18.187 1.00 29.33 98 ALA A O 1
ATOM 777 N N . SER A 1 99 ? -47.802 17.375 -16.131 1.00 27.86 99 SER A N 1
ATOM 778 C CA . SER A 1 99 ? -48.761 18.488 -15.979 1.00 28.18 99 SER A CA 1
ATOM 779 C C . SER A 1 99 ? -48.182 19.890 -16.198 1.00 29.43 99 SER A C 1
ATOM 780 O O . SER A 1 99 ? -48.937 20.816 -16.530 1.00 31.63 99 SER A O 1
ATOM 783 N N . SER A 1 100 ? -46.879 20.066 -15.976 1.00 28.61 100 SER A N 1
ATOM 784 C CA . SER A 1 100 ? -46.274 21.392 -16.091 1.00 29.44 100 SER A CA 1
ATOM 785 C C . SER A 1 100 ? -45.509 21.504 -17.410 1.00 29.57 100 SER A C 1
ATOM 786 O O . SER A 1 100 ? -44.667 20.668 -17.674 1.00 29.82 100 SER A O 1
ATOM 789 N N . PRO A 1 101 ? -45.778 22.550 -18.221 1.00 29.80 101 PRO A N 1
ATOM 790 C CA . PRO A 1 101 ? -45.007 22.767 -19.457 1.00 31.29 101 PRO A CA 1
ATOM 791 C C . PRO A 1 101 ? -43.498 22.831 -19.236 1.00 31.53 101 PRO A C 1
ATOM 792 O O . PRO A 1 101 ? -42.744 22.405 -20.103 1.00 32.57 101 PRO A O 1
ATOM 796 N N . ASP A 1 102 ? -43.083 23.383 -18.091 1.00 30.27 102 ASP A N 1
ATOM 797 C CA . ASP A 1 102 ? -41.669 23.564 -17.736 1.00 30.99 102 ASP A CA 1
ATOM 798 C C . ASP A 1 102 ? -41.114 22.441 -16.840 1.00 30.31 102 ASP A C 1
ATOM 799 O O . ASP A 1 102 ? -40.002 22.540 -16.387 1.00 30.33 102 ASP A O 1
ATOM 804 N N . ARG A 1 103 ? -41.908 21.417 -16.538 1.00 29.66 103 ARG A N 1
ATOM 805 C CA . ARG A 1 103 ? -41.470 20.301 -15.679 1.00 30.03 103 ARG A CA 1
ATOM 806 C C . ARG A 1 103 ? -41.151 20.709 -14.228 1.00 29.41 103 ARG A C 1
ATOM 807 O O . ARG A 1 103 ? -40.435 19.984 -13.516 1.00 28.67 103 ARG A O 1
ATOM 815 N N . CYS A 1 104 ? -41.723 21.843 -13.797 1.00 28.33 104 CYS A N 1
ATOM 816 C CA . CYS A 1 104 ? -41.507 22.392 -12.473 1.00 28.43 104 CYS A CA 1
ATOM 817 C C . CYS A 1 104 ? -42.837 22.599 -11.763 1.00 28.94 104 CYS A C 1
ATOM 818 O O . CYS A 1 104 ? -43.884 22.749 -12.399 1.00 28.24 104 CYS A O 1
ATOM 821 N N . ILE A 1 105 ? -42.774 22.623 -10.435 1.00 29.41 105 ILE A N 1
ATOM 822 C CA . ILE A 1 105 ? -43.909 22.994 -9.587 1.00 28.60 105 ILE A CA 1
ATOM 823 C C . ILE A 1 105 ? -43.428 23.474 -8.241 1.00 26.65 105 ILE A C 1
ATOM 824 O O . ILE A 1 105 ? -42.282 23.213 -7.856 1.00 25.85 105 ILE A O 1
ATOM 829 N N . THR A 1 106 ? -44.335 24.135 -7.532 1.00 23.41 106 THR A N 1
ATOM 830 C CA . THR A 1 106 ? -44.141 24.450 -6.141 1.00 23.20 106 THR A CA 1
ATOM 831 C C . THR A 1 106 ? -44.838 23.401 -5.267 1.00 22.15 106 THR A C 1
ATOM 832 O O . THR A 1 106 ? -46.060 23.227 -5.370 1.00 21.44 106 THR A O 1
ATOM 836 N N . LEU A 1 107 ? -44.063 22.676 -4.458 1.00 20.34 107 LEU A N 1
ATOM 837 C CA . LEU A 1 107 ? -44.629 21.794 -3.464 1.00 20.47 107 LEU A CA 1
ATOM 838 C C . LEU A 1 107 ? -45.006 22.634 -2.264 1.00 19.64 107 LEU A C 1
ATOM 839 O O . LEU A 1 107 ? -44.142 23.281 -1.695 1.00 19.77 107 LEU A O 1
ATOM 844 N N . GLU A 1 108 ? -46.276 22.616 -1.872 1.00 17.59 108 GLU A N 1
ATOM 845 C CA . GLU A 1 108 ? -46.647 23.234 -0.615 1.00 17.74 108 GLU A CA 1
ATOM 846 C C . GLU A 1 108 ? -47.200 22.184 0.322 1.00 16.93 108 GLU A C 1
ATOM 847 O O . GLU A 1 108 ? -48.212 21.542 -0.007 1.00 15.56 108 GLU A O 1
ATOM 853 N N . LYS A 1 109 ? -46.500 21.948 1.441 1.00 18.09 109 LYS A N 1
ATOM 854 C CA . LYS A 1 109 ? -46.917 20.922 2.417 1.00 18.62 109 LYS A CA 1
ATOM 855 C C . LYS A 1 109 ? -47.094 21.415 3.848 1.00 17.70 109 LYS A C 1
ATOM 856 O O . LYS A 1 109 ? -46.302 22.220 4.352 1.00 17.56 109 LYS A O 1
ATOM 862 N N . SER A 1 110 ? -48.105 20.870 4.501 1.00 16.82 110 SER A N 1
ATOM 863 C CA . SER A 1 110 ? -48.393 21.168 5.871 1.00 17.28 110 SER A CA 1
ATOM 864 C C . SER A 1 110 ? -47.229 20.809 6.763 1.00 17.12 110 SER A C 1
ATOM 865 O O . SER A 1 110 ? -46.632 19.725 6.640 1.00 17.15 110 SER A O 1
ATOM 868 N 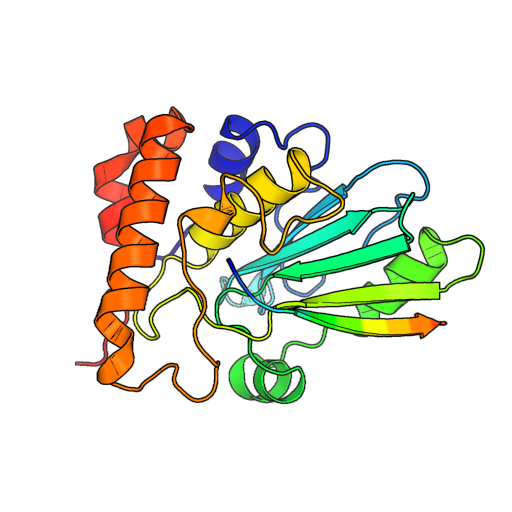N . THR A 1 111 ? -46.911 21.706 7.673 1.00 16.48 111 THR A N 1
ATOM 869 C CA . THR A 1 111 ? -45.861 21.466 8.645 1.00 17.99 111 THR A CA 1
ATOM 870 C C . THR A 1 111 ? -46.414 21.345 10.068 1.00 17.09 111 THR A C 1
ATOM 871 O O . THR A 1 111 ? -45.646 21.281 11.008 1.00 16.66 111 THR A O 1
ATOM 875 N N . GLN A 1 112 ? -47.740 21.262 10.221 1.00 15.44 112 GLN A N 1
ATOM 876 C CA . GLN A 1 112 ? -48.358 21.269 11.540 1.00 15.14 112 GLN A CA 1
ATOM 877 C C . GLN A 1 112 ? -49.335 20.114 11.670 1.00 15.79 112 GLN A C 1
ATOM 878 O O . GLN A 1 112 ? -49.840 19.591 10.653 1.00 15.72 112 GLN A O 1
ATOM 884 N N . SER A 1 113 ? -49.577 19.710 12.923 1.00 16.06 113 SER A N 1
ATOM 885 C CA . SER A 1 113 ? -50.549 18.685 13.179 1.00 17.54 113 SER A CA 1
ATOM 886 C C . SER A 1 113 ? -51.885 19.254 13.554 1.00 16.42 113 SER A C 1
ATOM 887 O O . SER A 1 113 ? -51.941 20.155 14.405 1.00 16.11 113 SER A O 1
ATOM 890 N N . VAL A 1 114 ? -52.945 18.741 12.914 1.00 15.15 114 VAL A N 1
ATOM 891 C CA . VAL A 1 114 ? -54.310 19.025 13.350 1.00 15.42 114 VAL A CA 1
ATOM 892 C C . VAL A 1 114 ? -54.968 17.852 14.080 1.00 15.92 114 VAL A C 1
ATOM 893 O O . VAL A 1 114 ? -56.009 18.047 14.715 1.00 16.24 114 VAL A O 1
ATOM 897 N N . GLN A 1 115 ? -54.346 16.675 13.984 1.00 15.95 115 GLN A N 1
ATOM 898 C CA . GLN A 1 115 ? -54.907 15.393 14.430 1.00 16.97 115 GLN A CA 1
ATOM 899 C C . GLN A 1 115 ? -54.170 14.923 15.679 1.00 17.18 115 GLN A C 1
ATOM 900 O O . GLN A 1 115 ? -52.950 14.980 15.743 1.00 17.93 115 GLN A O 1
ATOM 906 N N . GLY A 1 116 ? -54.909 14.437 16.660 1.00 17.51 116 GLY A N 1
ATOM 907 C CA . GLY A 1 116 ? -54.300 13.877 17.861 1.00 17.98 116 GLY A CA 1
ATOM 908 C C . GLY A 1 116 ? -53.554 12.601 17.567 1.00 18.23 116 GLY A C 1
ATOM 909 O O . GLY A 1 116 ? -53.924 11.873 16.655 1.00 18.67 116 GLY A O 1
ATOM 910 N N . PRO A 1 117 ? -52.517 12.295 18.349 1.00 19.35 117 PRO A N 1
ATOM 911 C CA . PRO A 1 117 ? -51.718 11.128 18.061 1.00 20.61 117 PRO A CA 1
ATOM 912 C C . PRO A 1 117 ? -52.458 9.778 18.225 1.00 22.06 117 PRO A C 1
ATOM 913 O O . PRO A 1 117 ? -52.035 8.798 17.637 1.00 22.96 117 PRO A O 1
ATOM 917 N N . ASN A 1 118 ? -53.539 9.744 19.001 1.00 22.95 118 ASN A N 1
ATOM 918 C CA . ASN A 1 118 ? -54.383 8.562 19.138 1.00 23.47 118 ASN A CA 1
ATOM 919 C C . ASN A 1 118 ? -55.663 8.582 18.309 1.00 22.35 118 ASN A C 1
ATOM 920 O O . ASN A 1 118 ? -56.514 7.674 18.466 1.00 21.29 118 ASN A O 1
ATOM 925 N N . SER A 1 119 ? -55.820 9.604 17.453 1.00 20.35 119 SER A N 1
ATOM 926 C CA . SER A 1 119 ? -57.032 9.765 16.690 1.00 19.95 119 SER A CA 1
ATOM 927 C C . SER A 1 119 ? -57.028 8.864 15.448 1.00 20.45 119 SER A C 1
ATOM 928 O O . SER A 1 119 ? -55.978 8.625 14.860 1.00 19.90 119 SER A O 1
ATOM 931 N N . ALA A 1 120 ? -58.203 8.378 15.038 1.00 20.54 120 ALA A N 1
ATOM 932 C CA . ALA A 1 120 ? -58.331 7.686 13.737 1.00 20.84 120 ALA A CA 1
ATOM 933 C C . ALA A 1 120 ? -59.147 8.489 12.730 1.00 19.93 120 ALA A C 1
ATOM 934 O O . ALA A 1 120 ? -59.841 7.909 11.902 1.00 19.96 120 ALA A O 1
ATOM 936 N N . ALA A 1 121 ? -59.042 9.811 12.799 1.00 18.72 121 ALA A N 1
ATOM 937 C CA . ALA A 1 121 ? -59.808 10.695 11.946 1.00 18.51 121 ALA A CA 1
ATOM 938 C C . ALA A 1 121 ? -59.036 11.232 10.722 1.00 17.78 121 ALA A C 1
ATOM 939 O O . ALA A 1 121 ? -59.513 12.180 10.084 1.00 16.43 121 ALA A O 1
ATOM 941 N N . CYS A 1 122 ? -57.872 10.654 10.414 1.00 17.52 122 CYS A N 1
ATOM 942 C CA . CYS A 1 122 ? -57.022 11.123 9.301 1.00 17.72 122 CYS A CA 1
ATOM 943 C C . CYS A 1 122 ? -57.753 11.337 7.979 1.00 17.15 122 CYS A C 1
ATOM 944 O O . CYS A 1 122 ? -57.581 12.378 7.317 1.00 16.61 122 CYS A O 1
ATOM 947 N N . GLY A 1 123 ? -58.562 10.354 7.611 1.00 17.64 123 GLY A N 1
ATOM 948 C CA . GLY A 1 123 ? -59.282 10.400 6.367 1.00 18.20 123 GLY A CA 1
ATOM 949 C C . GLY A 1 123 ? -60.292 11.524 6.335 1.00 17.49 123 GLY A C 1
ATOM 950 O O . GLY A 1 123 ? -60.414 12.241 5.337 1.00 16.20 123 GLY A O 1
ATOM 951 N N . LEU A 1 124 ? -60.996 11.689 7.452 1.00 17.52 124 LEU A N 1
ATOM 952 C CA . LEU A 1 124 ? -61.959 12.767 7.583 1.00 17.16 124 LEU A CA 1
ATOM 953 C C . LEU A 1 124 ? -61.282 14.155 7.491 1.00 16.54 124 LEU A C 1
ATOM 954 O O . LEU A 1 124 ? -61.795 15.031 6.766 1.00 16.44 124 LEU A O 1
ATOM 959 N N . PHE A 1 125 ? -60.139 14.352 8.176 1.00 15.38 125 PHE A N 1
ATOM 960 C CA . PHE A 1 125 ? -59.380 15.600 8.028 1.00 14.80 125 PHE A CA 1
ATOM 961 C C . PHE A 1 125 ? -59.010 15.879 6.543 1.00 14.35 125 PHE A C 1
ATOM 962 O O . PHE A 1 125 ? -59.110 17.028 6.072 1.00 13.95 125 PHE A O 1
ATOM 970 N N . CYS A 1 126 ? -58.641 14.840 5.814 1.00 14.04 126 CYS A N 1
ATOM 971 C CA . CYS A 1 126 ? -58.320 14.984 4.411 1.00 14.37 126 CYS A CA 1
ATOM 972 C C . CYS A 1 126 ? -59.520 15.475 3.591 1.00 14.67 126 CYS A C 1
ATOM 973 O O . CYS A 1 126 ? -59.363 16.263 2.673 1.00 14.09 126 CYS A O 1
ATOM 976 N N . CYS A 1 127 ? -60.699 14.977 3.927 1.00 15.31 127 CYS A N 1
ATOM 977 C CA . CYS A 1 127 ? -61.917 15.385 3.266 1.00 16.12 127 CYS A CA 1
ATOM 978 C C . CYS A 1 127 ? -62.146 16.876 3.498 1.00 15.85 127 CYS A C 1
ATOM 979 O O . CYS A 1 127 ? -62.518 17.601 2.584 1.00 15.19 127 CYS A O 1
ATOM 982 N N . MET A 1 128 ? -61.900 17.308 4.726 1.00 15.69 128 MET A N 1
ATOM 983 C CA . MET A 1 128 ? -62.072 18.709 5.118 1.00 16.67 128 MET A CA 1
ATOM 984 C C . MET A 1 128 ? -61.108 19.632 4.343 1.00 15.18 128 MET A C 1
ATOM 985 O O . MET A 1 128 ? -61.515 20.640 3.790 1.00 14.59 128 MET A O 1
ATOM 990 N N . PHE A 1 129 ? -59.838 19.248 4.283 1.00 14.20 129 PHE A N 1
ATOM 991 C CA . PHE A 1 129 ? -58.888 19.945 3.451 1.00 13.71 129 PHE A CA 1
ATOM 992 C C . PHE A 1 129 ? -59.315 20.051 1.972 1.00 14.48 129 PHE A C 1
ATOM 993 O O . PHE A 1 129 ? -59.192 21.111 1.368 1.00 13.37 129 PHE A O 1
ATOM 1001 N N . LEU A 1 130 ? -59.803 18.953 1.397 1.00 15.05 130 LEU A N 1
ATOM 1002 C CA . LEU A 1 130 ? -60.218 18.988 0.001 1.00 15.67 130 LEU A CA 1
ATOM 1003 C C . LEU A 1 130 ? -61.437 19.878 -0.268 1.00 14.93 130 LEU A C 1
ATOM 1004 O O . LEU A 1 130 ? -61.512 20.463 -1.333 1.00 15.21 130 LEU A O 1
ATOM 1009 N N . HIS A 1 131 ? -62.361 20.009 0.684 1.00 14.67 131 HIS A N 1
ATOM 1010 C CA . HIS A 1 131 ? -63.411 21.038 0.587 1.00 14.59 131 HIS A CA 1
ATOM 1011 C C . HIS A 1 131 ? -62.758 22.405 0.485 1.00 14.89 131 HIS A C 1
ATOM 1012 O O . HIS A 1 131 ? -63.132 23.209 -0.392 1.00 15.17 131 HIS A O 1
ATOM 1019 N N . ALA A 1 132 ? -61.778 22.657 1.368 1.00 14.40 132 ALA A N 1
ATOM 1020 C CA . ALA A 1 132 ? -61.037 23.926 1.335 1.00 14.65 132 ALA A CA 1
ATOM 1021 C C . ALA A 1 132 ? -60.368 24.132 -0.019 1.00 15.32 132 ALA A C 1
ATOM 1022 O O . ALA A 1 132 ? -60.438 25.213 -0.560 1.00 15.01 132 ALA A O 1
ATOM 1024 N N . PHE A 1 133 ? -59.763 23.066 -0.575 1.00 15.48 133 PHE A N 1
ATOM 1025 C CA . PHE A 1 133 ? -59.090 23.165 -1.865 1.00 15.00 133 PHE A CA 1
ATOM 1026 C C . PHE A 1 133 ? -60.065 23.497 -2.981 1.00 15.16 133 PHE A C 1
ATOM 1027 O O . PHE A 1 133 ? -59.796 24.365 -3.832 1.00 14.73 133 PHE A O 1
ATOM 1035 N N . ALA A 1 134 ? -61.193 22.792 -2.979 1.00 15.10 134 ALA A N 1
ATOM 1036 C CA . ALA A 1 134 ? -62.197 22.956 -4.020 1.00 15.06 134 ALA A CA 1
ATOM 1037 C C . ALA A 1 134 ? -62.780 24.370 -3.995 1.00 15.23 134 ALA A C 1
ATOM 1038 O O . ALA A 1 134 ? -63.235 24.887 -5.017 1.00 15.83 134 ALA A O 1
ATOM 1040 N N . ASN A 1 135 ? -62.822 24.977 -2.817 1.00 14.28 135 ASN A N 1
ATOM 1041 C CA . ASN A 1 135 ? -63.418 26.305 -2.695 1.00 14.97 135 ASN A CA 1
ATOM 1042 C C . ASN A 1 135 ? -62.401 27.473 -2.704 1.00 14.62 135 ASN A C 1
ATOM 1043 O O . ASN A 1 135 ? -62.777 28.624 -3.058 1.00 14.60 135 ASN A O 1
ATOM 1048 N N . TRP A 1 136 ? -61.161 27.188 -2.294 1.00 13.51 136 TRP A N 1
ATOM 1049 C CA . TRP A 1 136 ? -60.117 28.215 -2.212 1.00 13.86 136 TRP A CA 1
ATOM 1050 C C . TRP A 1 136 ? -58.789 27.616 -2.697 1.00 14.56 136 TRP A C 1
ATOM 1051 O O . TRP A 1 136 ? -57.853 27.409 -1.887 1.00 13.79 136 TRP A O 1
ATOM 1062 N N . PRO A 1 137 ? -58.703 27.344 -4.015 1.00 14.78 137 PRO A N 1
ATOM 1063 C CA . PRO A 1 137 ? -57.586 26.580 -4.583 1.00 15.24 137 PRO A CA 1
ATOM 1064 C C . PRO A 1 137 ? -56.241 27.294 -4.553 1.00 16.28 137 PRO A C 1
ATOM 1065 O O . PRO A 1 137 ? -55.183 26.633 -4.773 1.00 16.16 137 PRO A O 1
ATOM 1069 N N . GLN A 1 138 ? -56.249 28.590 -4.250 1.00 16.58 138 GLN A N 1
ATOM 1070 C CA . GLN A 1 138 ? -55.005 29.319 -4.029 1.00 17.60 138 GLN A CA 1
ATOM 1071 C C . GLN A 1 138 ? -54.607 29.447 -2.564 1.00 18.16 138 GLN A C 1
ATOM 1072 O O . GLN A 1 138 ? -53.504 29.919 -2.292 1.00 18.24 138 GLN A O 1
ATOM 1078 N N . THR A 1 139 ? -55.463 29.026 -1.618 1.00 16.48 139 THR A N 1
ATOM 1079 C CA . THR A 1 139 ? -55.107 29.151 -0.194 1.00 15.50 139 THR A CA 1
ATOM 1080 C C . THR A 1 139 ? -55.811 28.098 0.640 1.00 14.79 139 THR A C 1
ATOM 1081 O O . THR A 1 139 ? -56.506 28.425 1.589 1.00 14.59 139 THR A O 1
ATOM 1085 N N . PRO A 1 140 ? -55.651 26.819 0.242 1.00 13.72 140 PRO A N 1
ATOM 1086 C CA . PRO A 1 140 ? -56.366 25.758 0.914 1.00 13.73 140 PRO A CA 1
ATOM 1087 C C . PRO A 1 140 ? -55.875 25.434 2.340 1.00 13.84 140 PRO A C 1
ATOM 1088 O O . PRO A 1 140 ? -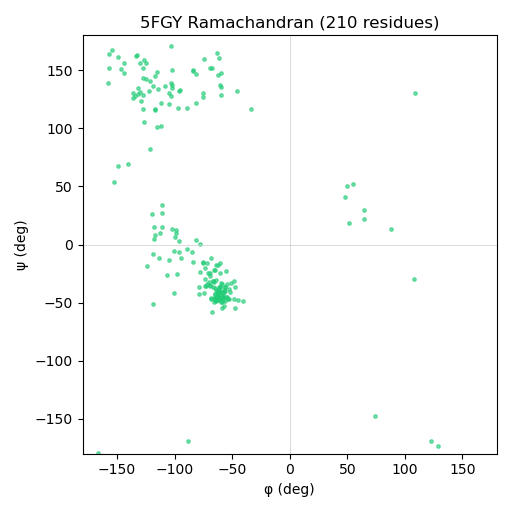56.661 24.865 3.123 1.00 14.39 140 PRO A O 1
ATOM 1092 N N . MET A 1 141 ? -54.614 25.742 2.654 1.00 13.40 141 MET A N 1
ATOM 1093 C CA . MET A 1 141 ? -54.026 25.316 3.953 1.00 14.36 141 MET A CA 1
ATOM 1094 C C . MET A 1 141 ? -54.589 26.113 5.130 1.00 14.08 141 MET A C 1
ATOM 1095 O O . MET A 1 141 ? -54.757 25.562 6.207 1.00 13.90 141 MET A O 1
ATOM 1100 N N . ASP A 1 142 ? -54.853 27.402 4.902 1.00 14.49 142 ASP A N 1
ATOM 1101 C CA . ASP A 1 142 ? -55.269 28.313 5.937 1.00 15.10 142 ASP A CA 1
ATOM 1102 C C . ASP A 1 142 ? -55.811 29.585 5.338 1.00 14.51 142 ASP A C 1
ATOM 1103 O O . ASP A 1 142 ? -55.830 29.733 4.097 1.00 14.17 142 ASP A O 1
ATOM 1108 N N . HIS A 1 143 ? -56.222 30.519 6.207 1.00 14.41 143 HIS A N 1
ATOM 1109 C CA . HIS A 1 143 ? -56.872 31.754 5.777 1.00 14.40 143 HIS A CA 1
ATOM 1110 C C . HIS A 1 143 ? -58.006 31.429 4.793 1.00 13.90 143 HIS A C 1
ATOM 1111 O O . HIS A 1 143 ? -58.091 31.991 3.713 1.00 13.07 143 HIS A O 1
ATOM 1118 N N . ASN A 1 144 ? -58.864 30.505 5.178 1.00 13.22 144 ASN A N 1
ATOM 1119 C CA . ASN A 1 144 ? -60.102 30.282 4.445 1.00 13.37 144 ASN A CA 1
ATOM 1120 C C . ASN A 1 144 ? -61.173 29.794 5.424 1.00 13.29 144 ASN A C 1
ATOM 1121 O O . ASN A 1 144 ? -60.822 29.326 6.485 1.00 13.04 144 ASN A O 1
ATOM 1126 N N . PRO A 1 145 ? -62.476 29.879 5.061 1.00 13.42 145 PRO A N 1
ATOM 1127 C CA . PRO A 1 145 ? -63.525 29.586 6.045 1.00 13.78 145 PRO A CA 1
ATOM 1128 C C . PRO A 1 145 ? -63.498 28.142 6.627 1.00 14.12 145 PRO A C 1
ATOM 1129 O O . PRO A 1 145 ? -63.800 27.933 7.797 1.00 15.16 145 PRO A O 1
ATOM 1133 N N . THR A 1 146 ? -63.167 27.164 5.808 1.00 13.30 146 THR A N 1
ATOM 1134 C CA . THR A 1 146 ? -63.058 25.787 6.290 1.00 14.08 146 THR A CA 1
ATOM 1135 C C . THR A 1 146 ? -61.897 25.566 7.250 1.00 14.11 146 THR A C 1
ATOM 1136 O O . THR A 1 146 ? -62.128 25.150 8.375 1.00 14.39 146 THR A O 1
ATOM 1140 N N . MET A 1 147 ? -60.668 25.854 6.817 1.00 13.81 147 MET A N 1
ATOM 1141 C CA . MET A 1 147 ? -59.507 25.557 7.631 1.00 14.25 147 MET A CA 1
ATOM 1142 C C . MET A 1 147 ? -59.358 26.537 8.766 1.00 14.10 147 MET A C 1
ATOM 1143 O O . MET A 1 147 ? -58.648 26.222 9.702 1.00 13.76 147 MET A O 1
ATOM 1148 N N . ASN A 1 148 ? -60.043 27.690 8.723 1.00 14.30 148 ASN A N 1
ATOM 1149 C CA . ASN A 1 148 ? -60.097 28.549 9.907 1.00 14.14 148 ASN A CA 1
ATOM 1150 C C . ASN A 1 148 ? -60.768 27.882 11.120 1.00 14.73 148 ASN A C 1
ATOM 1151 O O . ASN A 1 148 ? -60.605 28.362 12.243 1.00 14.69 148 ASN A O 1
ATOM 1156 N N . LEU A 1 149 ? -61.520 26.807 10.901 1.00 14.92 149 LEU A N 1
ATOM 1157 C CA . LEU A 1 149 ? -62.201 26.069 11.976 1.00 15.58 149 LEU A CA 1
ATOM 1158 C C . LEU A 1 149 ? -61.300 25.214 12.857 1.00 15.96 149 LEU A C 1
ATOM 1159 O O . LEU A 1 149 ? -61.719 24.804 13.913 1.00 15.87 149 LEU A O 1
ATOM 1164 N N . ILE A 1 150 ? -60.109 24.869 12.370 1.00 15.46 150 ILE A N 1
ATOM 1165 C CA . ILE A 1 150 ? -59.183 24.027 13.103 1.00 15.60 150 ILE A CA 1
ATOM 1166 C C . ILE A 1 150 ? -57.827 24.720 13.208 1.00 15.88 150 ILE A C 1
ATOM 1167 O O . ILE A 1 150 ? -57.550 25.666 12.450 1.00 17.00 150 ILE A O 1
ATOM 1172 N N . THR A 1 151 ? -57.015 24.319 14.196 1.00 15.80 151 THR A N 1
ATOM 1173 C CA . THR A 1 151 ? -55.741 24.987 14.489 1.00 15.29 151 THR A CA 1
ATOM 1174 C C . THR A 1 151 ? -54.623 23.970 14.524 1.00 14.72 151 THR A C 1
ATOM 1175 O O . THR A 1 151 ? -54.649 23.061 15.321 1.00 15.27 151 THR A O 1
ATOM 1179 N N . GLY A 1 152 ? -53.676 24.093 13.618 1.00 14.11 152 GLY A N 1
ATOM 1180 C CA . GLY A 1 152 ? -52.462 23.295 13.639 1.00 14.33 152 GLY A CA 1
ATOM 1181 C C . GLY A 1 152 ? -51.534 23.629 14.783 1.00 14.94 152 GLY A C 1
ATOM 1182 O O . GLY A 1 152 ? -51.507 24.766 15.260 1.00 14.72 152 GLY A O 1
ATOM 1183 N N . VAL A 1 153 ? -50.764 22.639 15.212 1.00 15.64 153 VAL A N 1
ATOM 1184 C CA . VAL A 1 153 ? -49.698 22.852 16.221 1.00 16.54 153 VAL A CA 1
ATOM 1185 C C . VAL A 1 153 ? -48.412 22.285 15.643 1.00 16.92 153 VAL A C 1
ATOM 1186 O O . VAL A 1 153 ? -48.485 21.369 14.855 1.00 16.12 153 VAL A O 1
ATOM 1190 N N . PRO A 1 154 ? -47.233 22.836 16.044 1.00 18.30 154 PRO A N 1
ATOM 1191 C CA . PRO A 1 154 ? -45.947 22.279 15.607 1.00 19.05 154 PRO A CA 1
ATOM 1192 C C . PRO A 1 154 ? -45.918 20.763 15.733 1.00 19.02 154 PRO A C 1
ATOM 1193 O O . PRO A 1 154 ? -46.321 20.235 16.770 1.00 19.37 154 PRO A O 1
ATOM 1197 N N . ASN A 1 155 ? -45.471 20.077 14.686 1.00 19.68 155 ASN A N 1
ATOM 1198 C CA . ASN A 1 155 ? -45.415 18.608 14.690 1.00 20.88 155 ASN A CA 1
ATOM 1199 C C . ASN A 1 155 ? -44.534 18.076 15.842 1.00 22.77 155 ASN A C 1
ATOM 1200 O O . ASN A 1 155 ? -44.862 17.069 16.436 1.00 21.46 155 ASN A O 1
ATOM 1205 N N . SER A 1 156 ? -43.468 18.801 16.211 1.00 23.44 156 SER A N 1
ATOM 1206 C CA . SER A 1 156 ? -42.666 18.446 17.381 1.00 25.30 156 SER A CA 1
ATOM 1207 C C . SER A 1 156 ? -43.469 18.317 18.695 1.00 25.56 156 SER A C 1
ATOM 1208 O O . SER A 1 156 ? -43.001 17.686 19.631 1.00 25.70 156 SER A O 1
ATOM 1211 N N . MET A 1 157 ? -44.630 18.952 18.778 1.00 24.93 157 MET A N 1
ATOM 1212 C CA . MET A 1 157 ? -45.455 18.951 19.992 1.00 26.97 157 MET A CA 1
ATOM 1213 C C . MET A 1 157 ? -46.630 17.986 19.890 1.00 24.88 157 MET A C 1
ATOM 1214 O O . MET A 1 157 ? -47.534 18.054 20.708 1.00 25.79 157 MET A O 1
ATOM 1219 N N . LEU A 1 158 ? -46.631 17.092 18.902 1.00 24.08 158 LEU A N 1
ATOM 1220 C CA . LEU A 1 158 ? -47.762 16.198 18.653 1.00 23.46 158 LEU A CA 1
ATOM 1221 C C . LEU A 1 158 ? -48.237 15.425 19.877 1.00 23.43 158 LEU A C 1
ATOM 1222 O O . LEU A 1 158 ? -49.449 15.252 20.069 1.00 21.82 158 LEU A O 1
ATOM 1227 N N . ASN A 1 159 ? -47.287 14.946 20.674 1.00 25.13 159 ASN A N 1
ATOM 1228 C CA . ASN A 1 159 ? -47.573 14.189 21.897 1.00 26.94 159 ASN A CA 1
ATOM 1229 C C . ASN A 1 159 ? -47.512 15.004 23.173 1.00 27.44 159 ASN A C 1
ATOM 1230 O O . ASN A 1 159 ? -47.563 14.425 24.254 1.00 28.19 159 ASN A O 1
ATOM 1235 N N . SER A 1 160 ? -47.418 16.325 23.086 1.00 26.77 160 SER A N 1
ATOM 1236 C CA . SER A 1 160 ? -47.379 17.123 24.308 1.00 28.36 160 SER A CA 1
ATOM 1237 C C . SER A 1 160 ? -48.790 17.203 24.918 1.00 27.71 160 SER A C 1
ATOM 1238 O O . SER A 1 160 ? -49.743 17.591 24.224 1.00 25.08 160 SER A O 1
ATOM 1241 N N . PRO A 1 161 ? -48.934 16.850 26.216 1.00 29.33 161 PRO A N 1
ATOM 1242 C CA . PRO A 1 161 ? -50.202 17.125 26.920 1.00 29.10 161 PRO A CA 1
ATOM 1243 C C . PRO A 1 161 ? -50.736 18.558 26.745 1.00 27.47 161 PRO A C 1
ATOM 1244 O O . PRO A 1 161 ? -51.934 18.761 26.707 1.00 25.96 161 PRO A O 1
ATOM 1248 N N . GLN A 1 162 ? -49.850 19.536 26.586 1.00 27.90 162 GLN A N 1
ATOM 1249 C CA . GLN A 1 162 ? -50.278 20.941 26.437 1.00 27.68 162 GLN A CA 1
ATOM 1250 C C . GLN A 1 162 ? -51.243 21.184 25.284 1.00 24.55 162 GLN A C 1
ATOM 1251 O O . GLN A 1 162 ? -52.169 21.976 25.434 1.00 23.67 162 GLN A O 1
ATOM 1257 N N . VAL A 1 163 ? -51.050 20.483 24.167 1.00 22.82 163 VAL A N 1
ATOM 1258 C CA . VAL A 1 163 ? -51.807 20.751 22.955 1.00 21.91 163 VAL A CA 1
ATOM 1259 C C . VAL A 1 163 ? -52.963 19.793 22.708 1.00 21.61 163 VAL A C 1
ATOM 1260 O O . VAL A 1 163 ? -53.754 19.999 21.766 1.00 20.43 163 VAL A O 1
ATOM 1264 N N . GLN A 1 164 ? -53.092 18.765 23.535 1.00 22.35 164 GLN A N 1
ATOM 1265 C CA . GLN A 1 164 ? -54.137 17.766 23.265 1.00 22.71 164 GLN A CA 1
ATOM 1266 C C . GLN A 1 164 ? -55.569 18.347 23.187 1.00 22.23 164 GLN A C 1
ATOM 1267 O O . GLN A 1 164 ? -56.336 17.959 22.322 1.00 21.98 164 GLN A O 1
ATOM 1273 N N . PRO A 1 165 ? -55.927 19.284 24.069 1.00 22.11 165 PRO A N 1
ATOM 1274 C CA . PRO A 1 165 ? -57.258 19.887 23.921 1.00 21.18 165 PRO A CA 1
ATOM 1275 C C . PRO A 1 165 ? -57.479 20.620 22.607 1.00 19.62 165 PRO A C 1
ATOM 1276 O O . PRO A 1 165 ? -58.579 20.590 22.085 1.00 19.40 165 PRO A O 1
ATOM 1280 N N . THR A 1 166 ? -56.458 21.300 22.081 1.00 18.48 166 THR A N 1
ATOM 1281 C CA . THR A 1 166 ? -56.557 21.913 20.766 1.00 16.91 166 THR A CA 1
ATOM 1282 C C . THR A 1 166 ? -56.870 20.870 19.698 1.00 16.10 166 THR A C 1
ATOM 1283 O O . THR A 1 166 ? -57.747 21.059 18.856 1.00 15.01 166 THR A O 1
ATOM 1287 N N . LEU A 1 167 ? -56.168 19.745 19.753 1.00 16.40 167 LEU A N 1
ATOM 1288 C CA . LEU A 1 167 ? -56.363 18.723 18.760 1.00 16.55 167 LEU A CA 1
ATOM 1289 C C . LEU A 1 167 ? -57.709 18.002 18.922 1.00 17.54 167 LEU A C 1
ATOM 1290 O O . LEU A 1 167 ? -58.329 17.616 17.922 1.00 17.16 167 LEU A O 1
ATOM 1295 N N . ARG A 1 168 ? -58.164 17.830 20.167 1.00 18.97 168 ARG A N 1
ATOM 1296 C CA . ARG A 1 168 ? -59.517 17.307 20.419 1.00 20.15 168 ARG A CA 1
ATOM 1297 C C . ARG A 1 168 ? -60.575 18.293 19.868 1.00 20.11 168 ARG A C 1
ATOM 1298 O O . ARG A 1 168 ? -61.511 17.873 19.178 1.00 18.54 168 ARG A O 1
ATOM 1306 N N . ARG A 1 169 ? -60.419 19.593 20.147 1.00 20.20 169 ARG A N 1
ATOM 1307 C CA . ARG A 1 169 ? -61.366 20.577 19.618 1.00 20.83 169 ARG A CA 1
ATOM 1308 C C . ARG A 1 169 ? -61.353 20.550 18.085 1.00 18.81 169 ARG A C 1
ATOM 1309 O O . ARG A 1 169 ? -62.407 20.692 17.461 1.00 17.36 169 ARG A O 1
ATOM 1317 N N . ASN A 1 170 ? -60.168 20.407 17.473 1.00 17.00 170 ASN A N 1
ATOM 1318 C CA . ASN A 1 170 ? -60.113 20.262 16.003 1.00 16.41 170 ASN A CA 1
ATOM 1319 C C . ASN A 1 170 ? -61.035 19.134 15.529 1.00 17.30 170 ASN A C 1
ATOM 1320 O O . ASN A 1 170 ? -61.753 19.277 14.558 1.00 17.37 170 ASN A O 1
ATOM 1325 N N . GLN A 1 171 ? -60.954 17.998 16.206 1.00 17.77 171 GLN A N 1
ATOM 1326 C CA . GLN A 1 171 ? -61.789 16.840 15.861 1.00 18.62 171 GLN A CA 1
ATOM 1327 C C . GLN A 1 171 ? -63.279 17.088 16.050 1.00 18.35 171 GLN A C 1
ATOM 1328 O O . GLN A 1 171 ? -64.072 16.674 15.216 1.00 18.14 171 GLN A O 1
ATOM 1334 N N . GLU A 1 172 ? -63.643 17.793 17.115 1.00 18.83 172 GLU A N 1
ATOM 1335 C CA . GLU A 1 172 ? -65.044 18.219 17.313 1.00 20.13 172 GLU A CA 1
ATOM 1336 C C . GLU A 1 172 ? -65.522 19.106 16.168 1.00 19.02 172 GLU A C 1
ATOM 1337 O O . GLU A 1 172 ? -66.612 18.909 15.659 1.00 18.84 172 GLU A O 1
ATOM 1343 N N . GLN A 1 173 ? -64.680 20.045 15.738 1.00 17.76 173 GLN A N 1
ATOM 1344 C CA . GLN A 1 173 ? -65.042 20.963 14.662 1.00 17.96 173 GLN A CA 1
ATOM 1345 C C . GLN A 1 173 ? -65.128 20.237 13.330 1.00 16.78 173 GLN A C 1
ATOM 1346 O O . GLN A 1 173 ? -65.983 20.559 12.510 1.00 16.75 173 GLN A O 1
ATOM 1352 N N . LEU A 1 174 ? -64.250 19.266 13.136 1.00 15.93 174 LEU A N 1
ATOM 1353 C CA . LEU A 1 174 ? -64.265 18.402 11.954 1.00 15.75 174 LEU A CA 1
ATOM 1354 C C . LEU A 1 174 ? -65.618 17.689 11.817 1.00 16.86 174 LEU A C 1
ATOM 1355 O O . LEU A 1 174 ? -66.272 17.755 10.780 1.00 16.90 174 LEU A O 1
ATOM 1360 N N . TYR A 1 175 ? -66.037 17.029 12.884 1.00 17.31 175 TYR A N 1
ATOM 1361 C CA . TYR A 1 175 ? -67.287 16.263 12.880 1.00 18.49 175 TYR A CA 1
ATOM 1362 C C . TYR A 1 175 ? -68.507 17.173 12.628 1.00 19.65 175 TYR A C 1
ATOM 1363 O O . TYR A 1 175 ? -69.403 16.883 11.796 1.00 19.21 175 TYR A O 1
ATOM 1372 N N . SER A 1 176 ? -68.521 18.304 13.323 1.00 20.22 176 SER A N 1
ATOM 1373 C CA . SER A 1 176 ? -69.612 19.253 13.158 1.00 22.04 176 SER A CA 1
ATOM 1374 C C . SER A 1 176 ? -69.635 19.842 11.722 1.00 20.67 176 SER A C 1
ATOM 1375 O O . SER A 1 176 ? -70.693 19.997 11.115 1.00 20.45 176 SER A O 1
ATOM 1378 N N . PHE A 1 177 ? -68.456 20.083 11.174 1.00 19.34 177 PHE A N 1
ATOM 1379 C CA . PHE A 1 177 ? -68.294 20.489 9.792 1.00 19.25 177 PHE A CA 1
ATOM 1380 C C . PHE A 1 177 ? -68.945 19.463 8.854 1.00 19.57 177 PHE A C 1
ATOM 1381 O O . PHE A 1 177 ? -69.748 19.821 7.959 1.00 18.66 177 PHE A O 1
ATOM 1389 N N . LEU A 1 178 ? -68.639 18.195 9.092 1.00 19.37 178 LEU A N 1
ATOM 1390 C CA . LEU A 1 178 ? -69.178 17.125 8.267 1.00 20.66 178 LEU A CA 1
ATOM 1391 C C . LEU A 1 178 ? -70.696 16.938 8.485 1.00 22.94 178 LEU A C 1
ATOM 1392 O O . LEU A 1 178 ? -71.398 16.633 7.522 1.00 23.25 178 LEU A O 1
ATOM 1397 N N . GLU A 1 179 ? -71.202 17.147 9.719 1.00 24.12 179 GLU A N 1
ATOM 1398 C CA . GLU A 1 179 ? -72.645 17.146 9.975 1.00 26.42 179 GLU A CA 1
ATOM 1399 C C . GLU A 1 179 ? -73.355 18.192 9.130 1.00 26.50 179 GLU A C 1
ATOM 1400 O O . GLU A 1 179 ? -74.406 17.925 8.574 1.00 27.46 179 GLU A O 1
ATOM 1406 N N . ARG A 1 180 ? -72.784 19.387 9.085 1.00 25.13 180 ARG A N 1
ATOM 1407 C CA . ARG A 1 180 ? -73.353 20.492 8.334 1.00 26.13 180 ARG A CA 1
ATOM 1408 C C . ARG A 1 180 ? -73.326 20.258 6.829 1.00 25.81 180 ARG A C 1
ATOM 1409 O O . ARG A 1 180 ? -74.230 20.690 6.150 1.00 28.81 180 ARG A O 1
ATOM 1417 N N . HIS A 1 181 ? -72.343 19.546 6.307 1.00 25.61 181 HIS A N 1
ATOM 1418 C CA . HIS A 1 181 ? -72.116 19.521 4.841 1.00 26.82 181 HIS A CA 1
ATOM 1419 C C . HIS A 1 181 ? -72.243 18.166 4.157 1.00 25.4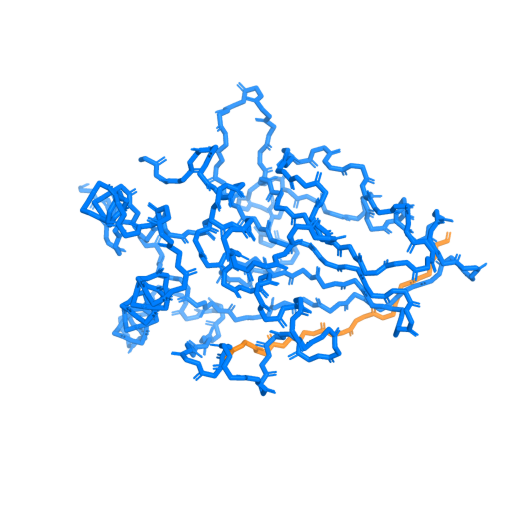0 181 HIS A C 1
ATOM 1420 O O . HIS A 1 181 ? -72.220 18.115 2.922 1.00 25.19 181 HIS A O 1
ATOM 1427 N N . SER A 1 182 ? -72.382 17.078 4.915 1.00 24.22 182 SER A N 1
ATOM 1428 C CA . SER A 1 182 ? -72.417 15.726 4.309 1.00 23.51 182 SER A CA 1
ATOM 1429 C C . SER A 1 182 ? -73.641 14.914 4.737 1.00 24.84 182 SER A C 1
ATOM 1430 O O . SER A 1 182 ? -73.673 14.420 5.857 1.00 25.27 182 SER A O 1
ATOM 1433 N N . PRO A 1 183 ? -74.634 14.747 3.840 1.00 26.68 183 PRO A N 1
ATOM 1434 C CA . PRO A 1 183 ? -75.725 13.840 4.164 1.00 28.39 183 PRO A CA 1
ATOM 1435 C C . PRO A 1 183 ? -75.211 12.438 4.493 1.00 28.61 183 PRO A C 1
ATOM 1436 O O . PRO A 1 183 ? -75.743 11.797 5.392 1.00 28.87 183 PRO A O 1
ATOM 1440 N N . TYR A 1 184 ? -74.168 11.980 3.802 1.00 27.51 184 TYR A N 1
ATOM 1441 C CA . TYR A 1 184 ? -73.599 10.663 4.096 1.00 27.81 184 TYR A CA 1
ATOM 1442 C C . TYR A 1 184 ? -73.062 10.602 5.541 1.00 26.44 184 TYR A C 1
ATOM 1443 O O . TYR A 1 184 ? -73.338 9.654 6.273 1.00 26.79 184 TYR A O 1
ATOM 1452 N N . PHE A 1 185 ? -72.301 11.606 5.944 1.00 25.26 185 PHE A N 1
ATOM 1453 C CA . PHE A 1 185 ? -71.813 11.648 7.314 1.00 24.54 185 PHE A CA 1
ATOM 1454 C C . PHE A 1 185 ? -72.979 11.645 8.303 1.00 25.82 185 PHE A C 1
ATOM 1455 O O . PHE A 1 185 ? -72.945 10.905 9.272 1.00 26.50 185 PHE A O 1
ATOM 1463 N N . ARG A 1 186 ? -73.996 12.473 8.057 1.00 26.89 186 ARG A N 1
ATOM 1464 C CA . ARG A 1 186 ? -75.128 12.599 8.963 1.00 28.35 186 ARG A CA 1
ATOM 1465 C C . ARG A 1 186 ? -75.810 11.262 9.171 1.00 30.73 186 ARG A C 1
ATOM 1466 O O . ARG A 1 186 ? -76.131 10.911 10.300 1.00 31.22 186 ARG A O 1
ATOM 1474 N N . SER A 1 187 ? -76.028 10.524 8.080 1.00 31.25 187 SER A N 1
ATOM 1475 C CA . SER A 1 187 ? -76.714 9.265 8.160 1.00 33.32 187 SER A CA 1
ATOM 1476 C C . SER A 1 187 ? -75.834 8.165 8.741 1.00 33.10 187 SER A C 1
ATOM 1477 O O . SER A 1 187 ? -76.352 7.132 9.108 1.00 34.80 187 SER A O 1
ATOM 1480 N N . HIS A 1 188 ? -74.524 8.366 8.823 1.00 31.94 188 HIS A N 1
ATOM 1481 C CA . HIS A 1 188 ? -73.632 7.388 9.466 1.00 32.03 188 HIS A CA 1
ATOM 1482 C C . HIS A 1 188 ? -72.904 8.005 10.663 1.00 30.19 188 HIS A C 1
ATOM 1483 O O . HIS A 1 188 ? -71.837 7.538 11.048 1.00 28.21 188 HIS A O 1
ATOM 1490 N N . SER A 1 189 ? -73.508 9.029 11.272 1.00 29.99 189 SER A N 1
ATOM 1491 C CA . SER A 1 189 ? -72.794 9.901 12.209 1.00 28.94 189 SER A CA 1
ATOM 1492 C C . SER A 1 189 ? -72.205 9.127 13.389 1.00 28.87 189 SER A C 1
ATOM 1493 O O . SER A 1 189 ? -71.006 9.182 13.630 1.00 26.74 189 SER A O 1
ATOM 1496 N N . ALA A 1 190 ? -73.049 8.372 14.091 1.00 30.05 190 ALA A N 1
ATOM 1497 C CA . ALA A 1 190 ? -72.601 7.653 15.296 1.00 31.16 190 ALA A CA 1
ATOM 1498 C C . ALA A 1 190 ? -71.510 6.604 14.972 1.00 31.15 190 ALA A C 1
ATOM 1499 O O . ALA A 1 190 ? -70.483 6.540 15.655 1.00 30.68 190 ALA A O 1
ATOM 1501 N N . GLN A 1 191 ? -71.715 5.838 13.905 1.00 31.66 191 GLN A N 1
ATOM 1502 C CA . GLN A 1 191 ? -70.776 4.795 13.494 1.00 32.73 191 GLN A CA 1
ATOM 1503 C C . GLN A 1 191 ? -69.405 5.392 13.129 1.00 29.65 191 GLN A C 1
ATOM 1504 O O . GLN A 1 191 ? -68.365 4.873 13.521 1.00 28.98 191 GLN A O 1
ATOM 1510 N N . ILE A 1 192 ? -69.407 6.492 12.377 1.00 27.65 192 ILE A N 1
ATOM 1511 C CA . ILE A 1 192 ? -68.153 7.133 11.942 1.00 25.62 192 ILE A CA 1
ATOM 1512 C C . ILE A 1 192 ? -67.392 7.760 13.134 1.00 24.34 192 ILE A C 1
ATOM 1513 O O . ILE A 1 192 ? -66.184 7.592 13.277 1.00 23.15 192 ILE A O 1
ATOM 1518 N N . ARG A 1 193 ? -68.105 8.488 13.984 1.00 25.91 193 ARG A N 1
ATOM 1519 C CA . ARG A 1 193 ? -67.518 9.061 15.207 1.00 25.75 193 ARG A CA 1
ATOM 1520 C C . ARG A 1 193 ? -66.853 7.976 16.048 1.00 26.49 193 ARG A C 1
ATOM 1521 O O . ARG A 1 193 ? -65.722 8.166 16.499 1.00 25.78 193 ARG A O 1
ATOM 1529 N N . SER A 1 194 ? -67.534 6.838 16.223 1.00 27.62 194 SER A N 1
ATOM 1530 C CA . SER A 1 194 ? -66.960 5.747 16.995 1.00 28.93 194 SER A CA 1
ATOM 1531 C C . SER A 1 194 ? -65.701 5.155 16.334 1.00 28.55 194 SER A C 1
ATOM 1532 O O . SER A 1 194 ? -64.655 4.961 16.996 1.00 29.12 194 SER A O 1
ATOM 1535 N N . ALA A 1 195 ? -65.774 4.902 15.034 1.00 27.90 195 ALA A N 1
ATOM 1536 C CA . ALA A 1 195 ? -64.631 4.326 14.324 1.00 27.52 195 ALA A CA 1
ATOM 1537 C C . ALA A 1 195 ? -63.452 5.272 14.117 1.00 25.16 195 ALA A C 1
ATOM 1538 O O . ALA A 1 195 ? -62.358 4.798 13.810 1.00 25.06 195 ALA A O 1
ATOM 1540 N N . THR A 1 196 ? -63.647 6.586 14.282 1.00 24.36 196 THR A N 1
ATOM 1541 C CA . THR A 1 196 ? -62.589 7.587 14.017 1.00 22.06 196 THR A CA 1
ATOM 1542 C C . THR A 1 196 ? -62.178 8.408 15.245 1.00 21.30 196 THR A C 1
ATOM 1543 O O . THR A 1 196 ? -61.444 9.408 15.118 1.00 18.81 196 THR A O 1
ATOM 1547 N N . SER A 1 197 ? -62.575 7.939 16.425 1.00 21.79 197 SER A N 1
ATOM 1548 C CA . SER A 1 197 ? -62.565 8.756 17.642 1.00 21.77 197 SER A CA 1
ATOM 1549 C C . SER A 1 197 ? -61.178 9.261 18.054 1.00 21.65 197 SER A C 1
ATOM 1550 O O . SER A 1 197 ? -60.137 8.706 17.660 1.00 20.67 197 SER A O 1
ATOM 1553 N N . PHE A 1 198 ? -61.201 10.302 18.879 1.00 21.37 198 PHE A N 1
ATOM 1554 C CA . PHE A 1 198 ? -59.975 11.021 19.251 1.00 21.57 198 PHE A CA 1
ATOM 1555 C C . PHE A 1 198 ? -58.927 10.161 19.961 1.00 21.90 198 PHE A C 1
ATOM 1556 O O . PHE A 1 198 ? -57.722 10.359 19.770 1.00 21.19 198 PHE A O 1
ATOM 1564 N N . CYS A 1 199 ? -59.389 9.235 20.798 1.00 23.97 199 CYS A N 1
ATOM 1565 C CA . CYS A 1 199 ? -58.484 8.325 21.525 1.00 25.07 199 CYS A CA 1
ATOM 1566 C C . CYS A 1 199 ? -58.642 6.863 20.999 1.00 25.60 199 CYS A C 1
ATOM 1567 O O . CYS A 1 199 ? -58.353 5.885 21.689 1.00 26.26 199 CYS A O 1
ATOM 1570 N N . HIS A 1 200 ? -59.052 6.731 19.742 1.00 24.95 200 HIS A N 1
ATOM 1571 C CA . HIS A 1 200 ? -59.398 5.414 19.160 1.00 26.30 200 HIS A CA 1
ATOM 1572 C C . HIS A 1 200 ? -58.237 4.413 19.183 1.00 26.66 200 HIS A C 1
ATOM 1573 O O . HIS A 1 200 ? -58.457 3.217 19.355 1.00 26.98 200 HIS A O 1
ATOM 1580 N N . LEU A 1 201 ? -57.010 4.926 19.036 1.00 25.95 201 LEU A N 1
ATOM 1581 C CA . LEU A 1 201 ? -55.805 4.128 18.932 1.00 27.12 201 LEU A CA 1
ATOM 1582 C C . LEU A 1 201 ? -54.897 4.257 20.148 1.00 27.54 201 LEU A C 1
ATOM 1583 O O . LEU A 1 201 ? -53.761 3.810 20.132 1.00 28.32 201 LEU A O 1
ATOM 1588 N N . LYS A 1 202 ? -55.419 4.792 21.239 1.00 27.39 202 LYS A N 1
ATOM 1589 C CA . LYS A 1 202 ? -54.648 4.910 22.467 1.00 29.32 202 LYS A CA 1
ATOM 1590 C C . LYS A 1 202 ? -54.185 3.540 22.967 1.00 30.44 202 LYS A C 1
ATOM 1591 O O . LYS A 1 202 ? -55.015 2.647 23.118 1.00 30.19 202 LYS A O 1
ATOM 1597 N N . ASN A 1 203 ? -52.889 3.404 23.253 1.00 31.38 203 ASN A N 1
ATOM 1598 C CA . ASN A 1 203 ? -52.327 2.153 23.804 1.00 34.39 203 ASN A CA 1
ATOM 1599 C C . ASN A 1 203 ? -52.917 1.820 25.145 1.00 33.73 203 ASN A C 1
ATOM 1600 O O . ASN A 1 203 ? -53.210 2.709 25.922 1.00 32.86 203 ASN A O 1
ATOM 1605 N N . MET A 1 204 ? -53.085 0.530 25.430 1.00 34.22 204 MET A N 1
ATOM 1606 C CA . MET A 1 204 ? -53.596 0.116 26.703 1.00 34.65 204 MET A CA 1
ATOM 1607 C C . MET A 1 20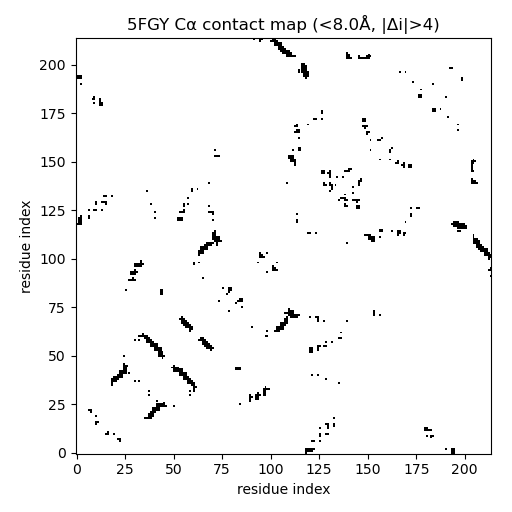4 ? -52.468 -0.566 27.412 1.00 36.21 204 MET A C 1
ATOM 1608 O O . MET A 1 204 ? -51.483 -0.974 26.814 1.00 35.46 204 MET A O 1
ATOM 1614 N N . GLY B 2 1 ? -56.019 27.004 10.640 1.00 15.84 205 GLY B N 1
ATOM 1615 C CA . GLY B 2 1 ? -55.535 26.037 9.616 1.00 16.50 205 GLY B CA 1
ATOM 1616 C C . GLY B 2 1 ? -54.145 25.553 9.964 1.00 16.11 205 GLY B C 1
ATOM 1617 O O . GLY B 2 1 ? -53.765 25.530 11.132 1.00 16.17 205 GLY B O 1
ATOM 1618 N N . VAL B 2 2 ? -53.392 25.211 8.932 1.00 16.21 206 VAL B N 1
ATOM 1619 C CA . VAL B 2 2 ? -52.014 24.729 9.075 1.00 16.61 206 VAL B CA 1
ATOM 1620 C C . VAL B 2 2 ? -51.061 25.620 8.323 1.00 16.16 206 VAL B C 1
ATOM 1621 O O . VAL B 2 2 ? -51.373 26.096 7.219 1.00 15.95 206 VAL B O 1
ATOM 1625 N N . GLN B 2 3 ? -49.909 25.849 8.924 1.00 17.04 207 GLN B N 1
ATOM 1626 C CA . GLN B 2 3 ? -48.801 26.459 8.239 1.00 17.77 207 GLN B CA 1
ATOM 1627 C C . GLN B 2 3 ? -48.161 25.448 7.286 1.00 18.23 207 GLN B C 1
ATOM 1628 O O . GLN B 2 3 ? -48.378 24.260 7.428 1.00 18.70 207 GLN B O 1
ATOM 1634 N N . SER B 2 4 ? -47.429 25.938 6.300 1.00 18.59 208 SER B N 1
ATOM 1635 C CA . SER B 2 4 ? -46.935 25.106 5.229 1.00 18.94 208 SER B CA 1
ATOM 1636 C C . SER B 2 4 ? -45.598 25.610 4.778 1.00 20.56 208 SER B C 1
ATOM 1637 O O . SER B 2 4 ? -45.315 26.792 4.914 1.00 21.02 208 SER B O 1
ATOM 1640 N N . LEU B 2 5 ? -44.777 24.691 4.289 1.00 22.15 209 LEU B N 1
ATOM 1641 C CA . LEU B 2 5 ? -43.523 25.035 3.646 1.00 24.60 209 LEU B CA 1
ATOM 1642 C C . LEU B 2 5 ? -43.700 24.933 2.138 1.00 24.28 209 LEU B C 1
ATOM 1643 O O . LEU B 2 5 ? -44.556 24.170 1.647 1.00 23.66 209 LEU B O 1
ATOM 1648 N N . LYS B 2 6 ? -42.944 25.756 1.416 1.00 25.81 210 LYS B N 1
ATOM 1649 C CA . LYS B 2 6 ? -42.999 25.831 -0.032 1.00 26.21 210 LYS B CA 1
ATOM 1650 C C . LYS B 2 6 ? -41.627 25.538 -0.619 1.00 27.46 210 LYS B C 1
ATOM 1651 O O . LYS B 2 6 ? -40.628 26.094 -0.178 1.00 28.10 210 LYS B O 1
ATOM 1657 N N . ARG B 2 7 ? -41.585 24.662 -1.616 1.00 27.43 211 ARG B N 1
ATOM 1658 C CA . ARG B 2 7 ? -40.335 24.310 -2.259 1.00 29.79 211 ARG B CA 1
ATOM 1659 C C . ARG B 2 7 ? -40.535 24.275 -3.744 1.00 28.98 211 ARG B C 1
ATOM 1660 O O . ARG B 2 7 ? -41.412 23.561 -4.235 1.00 26.44 211 ARG B O 1
ATOM 1668 N N . ARG B 2 8 ? -39.704 25.018 -4.470 1.00 30.41 212 ARG B N 1
ATOM 1669 C CA . ARG B 2 8 ? -39.709 24.948 -5.921 1.00 31.72 212 ARG B CA 1
ATOM 1670 C C . ARG B 2 8 ? -39.016 23.638 -6.298 1.00 29.66 212 ARG B C 1
ATOM 1671 O O . ARG B 2 8 ? -37.953 23.335 -5.779 1.00 29.79 212 ARG B O 1
ATOM 1679 N N . ARG B 2 9 ? -39.633 22.842 -7.162 1.00 27.95 213 ARG B N 1
ATOM 1680 C CA . ARG B 2 9 ? -39.020 21.626 -7.653 1.00 27.54 213 ARG B CA 1
ATOM 1681 C C . ARG B 2 9 ? -39.134 21.554 -9.158 1.00 28.27 213 ARG B C 1
ATOM 1682 O O . ARG B 2 9 ? -40.191 21.832 -9.708 1.00 28.29 213 ARG B O 1
ATOM 1690 N N . CYS B 2 10 ? -38.027 21.199 -9.807 1.00 28.22 214 CYS B N 1
ATOM 1691 C CA . CYS B 2 10 ? -37.957 21.044 -11.247 1.00 29.07 214 CYS B CA 1
ATOM 1692 C C . CYS B 2 10 ? -37.382 19.662 -11.525 1.00 28.32 214 CYS B C 1
ATOM 1693 O O . CYS B 2 10 ? -36.506 19.189 -10.820 1.00 27.92 214 CYS B O 1
ATOM 1696 N N . PHE B 2 11 ? -37.882 19.038 -12.569 1.00 28.11 215 PHE B N 1
ATOM 1697 C CA . PHE B 2 11 ? -37.566 17.669 -12.865 1.00 28.36 215 PHE B CA 1
ATOM 1698 C C . PHE B 2 11 ? -37.050 17.513 -14.288 1.00 29.31 215 PHE B C 1
ATOM 1699 O O . PHE B 2 11 ? -36.495 16.477 -14.561 1.00 29.85 215 PHE B O 1
#

Radius of gyration: 16.03 Å; Cα contacts (8 Å, |Δi|>4): 455; chains: 2; bounding box: 39×37×46 Å

Nearest PDB structures (foldseek):
  4pie-assembly1_A  TM=9.931E-01  e=1.092E-41  Human adenovirus 2
  4wx7-assembly1_A  TM=9.823E-01  e=7.600E-35  Human adenovirus D8
  4ekf-assembly1_A  TM=9.249E-01  e=6.560E-33  Human adenovirus 2
  3zo5-assembly1_A  TM=4.168E-01  e=2.556E-04  Homo sapiens
  5b5q-assembly2_B  TM=4.070E-01  e=1.107E-03  Chlamydia trachomatis

InterPro domains:
  IPR000855 Peptidase C5, adenain [MF_04059] (1-203)
  IPR000855 Peptidase C5, adenain [PF00770] (21-200)
  IPR000855 Peptidase C5, adenain [PIRSF001218] (1-203)
  IPR000855 Peptidase C5, adenain [PR00703] (21-33)
  IPR000855 Peptidase C5, adenain [PR00703] (41-60)
  IPR000855 Peptidase C5, adenain [PR00703] (68-88)
  IPR000855 Peptidase C5, adenain [PR00703] (114-133)
  IPR038765 Papain-like cysteine peptidase superfamily [SSF54001] (1-202)